Protein AF-A0A960ZWD7-F1 (afdb_monomer_lite)

Foldseek 3Di:
DDADPDAAEDEQEWQWDFPVDLVRADEDQDAAEPPPHDHYEYEAEYDPLARGREYEQEHQQHAGAHFYEYARHEYEFADDAEARHGGSGHNYQAYEAHDSYEYEHAYEEYEYQHEYYYAHEYEDQYNAEYEHCHEYEANYEYEYQEEYEYNHAYADAEAYEYQYAYEYEQNHQQHAYEEAYAFAAHEYEFADDEEACGGGSRHRYYAYEWHEQAQHGGEYEYAYAAEEYCHEYEYEQAHDPRGHGYYYHDPHPPGDYHHPVYYYYPYPPPPDPDD

Radius of gyration: 20.15 Å; chains: 1; bounding box: 68×33×53 Å

pLDDT: mean 91.74, std 13.49, range [30.81, 98.94]

Secondary structure (DSSP, 8-state):
----SS-EEEEEE-S--BTTBGGGSEEE-SPP--TTSS-EEEEEE-BTTTTB-EEEE--TT----SPEEESSSEEEES---STTS--TT-S-SEEEE-TT-EEEE-SSSEEE-SEEEESSEEEE-SSS-EEE-S-EETT-EEESSS-EEE-SPEESSS-EEE-SSSEEEE--TT---BS-EEESSEEEEES----TTS-BTTBSB--EEE--SSS--EEEEE-S-SEEE-PPEEEE--STT----EEEEE-STT--EEETT-EEEE-TT------

Structure (mmCIF, N/CA/C/O backbone):
data_AF-A0A960ZWD7-F1
#
_entry.id   AF-A0A960ZWD7-F1
#
loop_
_atom_site.group_PDB
_atom_site.id
_atom_site.type_symbol
_atom_site.label_atom_id
_atom_site.label_alt_id
_atom_site.label_comp_id
_atom_site.label_asym_id
_atom_site.label_entity_id
_atom_site.label_seq_id
_atom_site.pdbx_PDB_ins_code
_atom_site.Cartn_x
_atom_site.Cartn_y
_atom_site.Cartn_z
_atom_site.occupancy
_atom_site.B_iso_or_equiv
_atom_site.auth_seq_id
_atom_site.auth_comp_id
_atom_site.auth_asym_id
_atom_site.auth_atom_id
_atom_site.pdbx_PDB_model_num
ATOM 1 N N . GLY A 1 1 ? 29.721 8.440 -22.985 1.00 38.25 1 GLY A N 1
ATOM 2 C CA . GLY A 1 1 ? 29.754 8.918 -21.595 1.00 38.25 1 GLY A CA 1
ATOM 3 C C . GLY A 1 1 ? 29.560 10.412 -21.604 1.00 38.25 1 GLY A C 1
ATOM 4 O O . GLY A 1 1 ? 30.374 11.102 -22.198 1.00 38.25 1 GLY A O 1
ATOM 5 N N . GLY A 1 2 ? 28.467 10.887 -21.020 1.00 48.28 2 GLY A N 1
ATOM 6 C CA . GLY A 1 2 ? 28.203 12.300 -20.771 1.00 48.28 2 GLY A CA 1
ATOM 7 C C . GLY A 1 2 ? 27.513 12.385 -19.417 1.00 48.28 2 GLY A C 1
ATOM 8 O O . GLY A 1 2 ? 26.538 11.673 -19.198 1.00 48.28 2 GLY A O 1
ATOM 9 N N . SER A 1 3 ? 28.065 13.171 -18.496 1.00 48.44 3 SER A N 1
ATOM 10 C CA . SER A 1 3 ? 27.459 13.403 -17.185 1.00 48.44 3 SER A CA 1
ATOM 11 C C . SER A 1 3 ? 26.317 14.398 -17.365 1.00 48.44 3 SER A C 1
ATOM 13 O O . SER A 1 3 ? 26.555 15.583 -17.598 1.00 48.44 3 SER A O 1
ATOM 15 N N . THR A 1 4 ? 25.076 13.920 -17.338 1.00 53.09 4 THR A N 1
ATOM 16 C CA . THR A 1 4 ? 23.906 14.793 -17.237 1.00 53.09 4 THR A CA 1
ATOM 17 C C . THR A 1 4 ? 23.700 15.140 -15.769 1.00 53.09 4 THR A C 1
ATOM 19 O O . THR A 1 4 ? 23.520 14.260 -14.934 1.00 53.09 4 THR A O 1
ATOM 22 N N . THR A 1 5 ? 23.711 16.429 -15.441 1.00 60.34 5 THR A N 1
ATOM 23 C CA . THR A 1 5 ? 23.475 16.949 -14.082 1.00 60.34 5 THR A CA 1
ATOM 24 C C . THR A 1 5 ? 21.986 17.015 -13.706 1.00 60.34 5 THR A C 1
ATOM 26 O O . THR A 1 5 ? 21.641 17.577 -12.670 1.00 60.34 5 THR A O 1
ATOM 29 N N . GLY A 1 6 ? 21.094 16.450 -14.529 1.00 64.88 6 GLY A N 1
ATOM 30 C CA . GLY A 1 6 ? 19.645 16.442 -14.322 1.00 64.88 6 GLY A CA 1
ATOM 31 C C . GLY A 1 6 ? 19.064 15.031 -14.361 1.00 64.88 6 GLY A C 1
ATOM 32 O O . GLY A 1 6 ? 19.599 14.157 -15.040 1.00 64.88 6 GLY A O 1
ATOM 33 N N . SER A 1 7 ? 17.956 14.819 -13.643 1.00 75.44 7 SER A N 1
ATOM 34 C CA . SER A 1 7 ? 17.226 13.550 -13.688 1.00 75.44 7 SER A CA 1
ATOM 35 C C . SER A 1 7 ? 16.587 13.354 -15.065 1.00 75.44 7 SER A C 1
ATOM 37 O O . SER A 1 7 ? 15.873 14.226 -15.561 1.00 75.44 7 SER A O 1
ATOM 39 N N . ILE A 1 8 ? 16.837 12.199 -15.679 1.00 89.06 8 ILE A N 1
ATOM 40 C CA . ILE A 1 8 ? 16.180 11.776 -16.920 1.00 89.06 8 ILE A CA 1
ATOM 41 C C . ILE A 1 8 ? 14.949 10.962 -16.536 1.00 89.06 8 ILE A C 1
ATOM 43 O O . ILE A 1 8 ? 15.047 10.066 -15.708 1.00 89.06 8 ILE A O 1
ATOM 47 N N . THR A 1 9 ? 13.795 11.223 -17.149 1.00 93.06 9 THR A N 1
ATOM 48 C CA . THR A 1 9 ? 12.608 10.371 -16.967 1.00 93.06 9 THR A CA 1
ATOM 49 C C . THR A 1 9 ? 12.339 9.558 -18.224 1.00 93.06 9 THR A C 1
ATOM 51 O O . THR A 1 9 ? 12.123 10.120 -19.298 1.00 93.06 9 THR A O 1
ATOM 54 N N . ILE A 1 10 ? 12.311 8.233 -18.085 1.00 94.62 10 ILE A N 1
ATOM 55 C CA . ILE A 1 10 ? 11.809 7.329 -19.120 1.00 94.62 10 ILE A CA 1
ATOM 56 C C . ILE A 1 10 ? 10.299 7.208 -18.936 1.00 94.62 10 ILE A C 1
ATOM 58 O O . ILE A 1 10 ? 9.825 6.731 -17.904 1.00 94.62 10 ILE A O 1
ATOM 62 N N . ASN A 1 11 ? 9.549 7.638 -19.949 1.00 95.25 11 ASN A N 1
ATOM 63 C CA . ASN A 1 11 ? 8.093 7.597 -19.943 1.00 95.25 11 ASN A CA 1
ATOM 64 C C . ASN A 1 11 ? 7.594 6.355 -20.685 1.00 95.25 11 ASN A C 1
ATOM 66 O O . ASN A 1 11 ? 7.742 6.237 -21.901 1.00 95.25 11 ASN A O 1
ATOM 70 N N . PHE A 1 12 ? 6.968 5.450 -19.946 1.00 95.31 12 PHE A N 1
ATOM 71 C CA . PHE A 1 12 ? 6.236 4.310 -20.473 1.00 95.31 12 PHE A CA 1
ATOM 72 C C . PHE A 1 12 ? 4.765 4.695 -20.615 1.00 95.31 12 PHE A C 1
ATOM 74 O O . PHE A 1 12 ? 3.977 4.579 -19.674 1.00 95.31 12 PHE A O 1
ATOM 81 N N . ASN A 1 13 ? 4.404 5.156 -21.811 1.00 94.25 13 ASN A N 1
ATOM 82 C CA . ASN A 1 13 ? 3.045 5.567 -22.152 1.00 94.25 13 ASN A CA 1
ATOM 83 C C . ASN A 1 13 ? 2.420 4.497 -23.044 1.00 94.25 13 ASN A C 1
ATOM 85 O O . ASN A 1 13 ? 2.959 4.195 -24.109 1.00 94.25 13 ASN A O 1
ATOM 89 N N . ALA A 1 14 ? 1.300 3.910 -22.628 1.00 86.38 14 ALA A N 1
ATOM 90 C CA . ALA A 1 14 ? 0.613 2.914 -23.445 1.00 86.38 14 ALA A CA 1
ATOM 91 C C . ALA A 1 14 ? -0.912 3.036 -23.373 1.00 86.38 14 ALA A C 1
ATOM 93 O O . ALA A 1 14 ? -1.491 3.443 -22.368 1.00 86.38 14 ALA A O 1
ATOM 94 N N . THR A 1 15 ? -1.563 2.620 -24.456 1.00 91.00 15 THR A N 1
ATOM 95 C CA . THR A 1 15 ? -3.014 2.380 -24.535 1.00 91.00 15 THR A CA 1
ATOM 96 C C . THR A 1 15 ? -3.341 0.891 -24.687 1.00 91.00 15 THR A C 1
ATOM 98 O O . THR A 1 15 ? -4.493 0.494 -24.543 1.00 91.00 15 THR A O 1
ATOM 101 N N . SER A 1 16 ? -2.329 0.056 -24.941 1.00 91.19 16 SER A N 1
ATOM 102 C CA . SE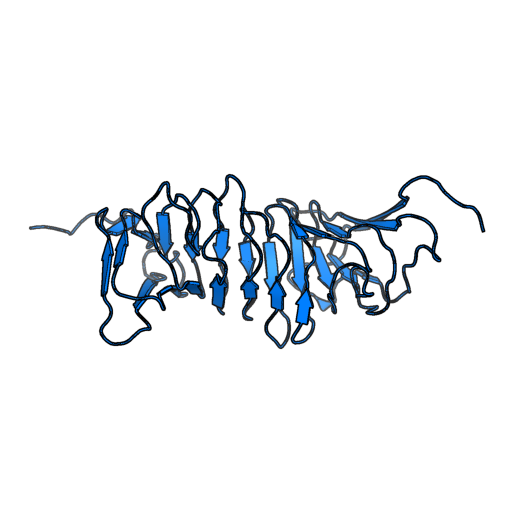R A 1 16 ? -2.412 -1.402 -25.037 1.00 91.19 16 SER A CA 1
ATOM 103 C C . SER A 1 16 ? -2.228 -2.090 -23.679 1.00 91.19 16 SER A C 1
ATOM 105 O O . SER A 1 16 ? -1.688 -1.522 -22.725 1.00 91.19 16 SER A O 1
ATOM 107 N N . GLY A 1 17 ? -2.655 -3.352 -23.613 1.00 94.75 17 GLY A N 1
ATOM 108 C CA . GLY A 1 17 ? -2.662 -4.157 -22.394 1.00 94.75 17 GLY A CA 1
ATOM 109 C C . GLY A 1 17 ? -3.843 -3.833 -21.485 1.00 94.75 17 GLY A C 1
ATOM 110 O O . GLY A 1 17 ? -4.363 -2.721 -21.484 1.00 94.75 17 GLY A O 1
ATOM 111 N N . ASN A 1 18 ? -4.287 -4.829 -20.727 1.00 94.94 18 ASN A N 1
ATOM 112 C CA . ASN A 1 18 ? -5.484 -4.768 -19.902 1.00 94.94 18 ASN A CA 1
ATOM 113 C C . ASN A 1 18 ? -5.181 -5.269 -18.490 1.00 94.94 18 ASN A C 1
ATOM 115 O O . ASN A 1 18 ? -4.715 -6.391 -18.302 1.00 94.94 18 ASN A O 1
ATOM 119 N N . ARG A 1 19 ? -5.483 -4.454 -17.477 1.00 94.06 19 ARG A N 1
ATOM 120 C CA . ARG A 1 19 ? -5.179 -4.770 -16.075 1.00 94.06 19 ARG A CA 1
ATOM 121 C C . ARG A 1 19 ? -5.890 -6.029 -15.577 1.00 94.06 19 ARG A C 1
ATOM 123 O O . ARG A 1 19 ? -5.418 -6.660 -14.637 1.00 94.06 19 ARG A O 1
ATOM 130 N N . SER A 1 20 ? -7.025 -6.392 -16.160 1.00 93.88 20 SER A N 1
ATOM 131 C CA . SER A 1 20 ? -7.757 -7.611 -15.802 1.00 93.88 20 SER A CA 1
ATOM 132 C C . SER A 1 20 ? -7.132 -8.877 -16.400 1.00 93.88 20 SER A C 1
ATOM 134 O O . SER A 1 20 ? -7.502 -9.974 -16.000 1.00 93.88 20 SER A O 1
ATOM 136 N N . ASN A 1 21 ? -6.183 -8.741 -17.331 1.00 94.62 21 ASN A N 1
ATOM 137 C CA . ASN A 1 21 ? -5.431 -9.841 -17.922 1.00 94.62 21 ASN A CA 1
ATOM 138 C C . ASN A 1 21 ? -3.932 -9.506 -17.921 1.00 94.62 21 ASN A C 1
ATOM 140 O O . ASN A 1 21 ? -3.412 -8.945 -18.886 1.00 94.62 21 ASN A O 1
ATOM 144 N N . ASP A 1 22 ? -3.229 -9.882 -16.853 1.00 93.31 22 ASP A N 1
ATOM 145 C CA . ASP A 1 22 ? -1.806 -9.564 -16.663 1.00 93.31 22 ASP A CA 1
ATOM 146 C C . ASP A 1 22 ? -0.910 -10.038 -17.826 1.00 93.31 22 ASP A C 1
ATOM 148 O O . ASP A 1 22 ? 0.108 -9.406 -18.108 1.00 93.31 22 ASP A O 1
ATOM 152 N N . ALA A 1 23 ? -1.296 -11.103 -18.542 1.00 94.50 23 ALA A N 1
ATOM 153 C CA . ALA A 1 23 ? -0.559 -11.620 -19.699 1.00 94.50 23 ALA A CA 1
ATOM 154 C C . ALA A 1 23 ? -0.610 -10.693 -20.928 1.00 94.50 23 ALA A C 1
ATOM 156 O O . ALA A 1 23 ? 0.202 -10.831 -21.837 1.00 94.50 23 ALA A O 1
ATOM 157 N N . SER A 1 24 ? -1.544 -9.741 -20.959 1.00 95.75 24 SER A N 1
ATOM 158 C CA . SER A 1 24 ? -1.661 -8.751 -22.036 1.00 95.75 24 SER A CA 1
ATOM 159 C C . SER A 1 24 ? -0.767 -7.519 -21.846 1.00 95.75 24 SER A C 1
ATOM 161 O O . SER A 1 24 ? -0.790 -6.619 -22.683 1.00 95.75 24 SER A O 1
ATOM 163 N N . ALA A 1 25 ? -0.017 -7.436 -20.743 1.00 96.50 25 ALA A N 1
ATOM 164 C CA . ALA A 1 25 ? 0.841 -6.295 -20.448 1.00 96.50 25 ALA A CA 1
ATOM 165 C C . ALA A 1 25 ? 1.953 -6.108 -21.492 1.00 96.50 25 ALA A C 1
ATOM 167 O O . ALA A 1 25 ? 2.513 -7.074 -22.007 1.00 96.50 25 ALA A O 1
ATOM 168 N N . ASN A 1 26 ? 2.338 -4.854 -21.736 1.00 96.50 26 ASN A N 1
ATOM 169 C CA . ASN A 1 26 ? 3.552 -4.538 -22.483 1.00 96.50 26 ASN A CA 1
ATOM 170 C C . ASN A 1 26 ? 4.759 -4.887 -21.605 1.00 96.50 26 ASN A C 1
ATOM 172 O O . ASN A 1 26 ? 4.881 -4.388 -20.483 1.00 96.50 26 ASN A O 1
ATOM 176 N N . VAL A 1 27 ? 5.633 -5.772 -22.082 1.00 96.19 27 VAL A N 1
ATOM 177 C CA . VAL A 1 27 ? 6.700 -6.347 -21.256 1.00 96.19 27 VAL A CA 1
ATOM 178 C C . VAL A 1 27 ? 8.035 -5.654 -21.513 1.00 96.19 27 VAL A C 1
ATOM 180 O O . VAL A 1 27 ? 8.522 -5.615 -22.640 1.00 96.19 27 VAL A O 1
ATOM 183 N N . MET A 1 28 ? 8.663 -5.174 -20.442 1.00 95.81 28 MET A N 1
ATOM 184 C CA . MET A 1 28 ? 10.027 -4.656 -20.427 1.00 95.81 28 MET A CA 1
ATOM 185 C C . MET A 1 28 ? 10.935 -5.657 -19.692 1.00 95.81 28 MET A C 1
ATOM 187 O O . MET A 1 28 ? 10.877 -5.804 -18.467 1.00 95.81 28 MET A O 1
ATOM 191 N N . ASN A 1 29 ? 11.760 -6.368 -20.465 1.00 94.88 29 ASN A N 1
ATOM 192 C CA . ASN A 1 29 ? 12.748 -7.337 -19.963 1.00 94.88 29 ASN A CA 1
ATOM 193 C C . ASN A 1 29 ? 14.192 -6.804 -20.012 1.00 94.88 29 ASN A C 1
ATOM 195 O O . ASN A 1 29 ? 15.098 -7.422 -19.454 1.00 94.88 29 ASN A O 1
ATOM 199 N N . GLY A 1 30 ? 14.424 -5.690 -20.711 1.00 96.38 30 GLY A N 1
ATOM 200 C CA . GLY A 1 30 ? 15.747 -5.081 -20.832 1.00 96.38 30 GLY A CA 1
ATOM 201 C C . GLY A 1 30 ? 16.272 -4.555 -19.497 1.00 96.38 30 GLY A C 1
ATOM 202 O O . GLY A 1 30 ? 15.519 -4.393 -18.541 1.00 96.38 30 GLY A O 1
ATOM 203 N N . LEU A 1 31 ? 17.580 -4.306 -19.434 1.00 95.88 31 LEU A N 1
ATOM 204 C CA . LEU A 1 31 ? 18.182 -3.597 -18.310 1.00 95.88 31 LEU A CA 1
ATOM 205 C C . LEU A 1 31 ? 17.919 -2.097 -18.471 1.00 95.88 31 LEU A C 1
ATOM 207 O O . LEU A 1 31 ? 18.337 -1.504 -19.465 1.00 95.88 31 LEU A O 1
ATOM 211 N N . ILE A 1 32 ? 17.293 -1.481 -17.472 1.00 95.31 32 ILE A N 1
ATOM 212 C CA . ILE A 1 32 ? 17.286 -0.027 -17.306 1.00 95.31 32 ILE A CA 1
ATOM 213 C C . ILE A 1 32 ? 18.344 0.328 -16.259 1.00 95.31 32 ILE A C 1
ATOM 215 O O . ILE A 1 32 ? 18.291 -0.133 -15.117 1.00 95.31 32 ILE A O 1
ATOM 219 N N . SER A 1 33 ? 19.311 1.149 -16.657 1.00 93.44 33 SER A N 1
ATOM 220 C CA . SER A 1 33 ? 20.415 1.605 -15.815 1.00 93.44 33 SER A CA 1
ATOM 221 C C . SER A 1 33 ? 20.763 3.049 -16.157 1.00 93.44 33 SER A C 1
ATOM 223 O O . SER A 1 33 ? 20.620 3.467 -17.306 1.00 93.44 33 SER A O 1
ATOM 225 N N . ASP A 1 34 ? 21.246 3.794 -15.170 1.00 89.94 34 ASP A N 1
ATOM 226 C CA . ASP A 1 34 ? 21.834 5.124 -15.340 1.00 89.94 34 ASP A CA 1
ATOM 227 C C . ASP A 1 34 ? 23.372 5.084 -15.447 1.00 89.94 34 ASP A C 1
ATOM 229 O O . ASP A 1 34 ? 24.023 6.125 -15.539 1.00 89.94 34 ASP A O 1
ATOM 233 N N . GLY A 1 35 ? 23.971 3.885 -15.491 1.00 82.12 35 GLY A N 1
ATOM 234 C CA . GLY A 1 35 ? 25.393 3.699 -15.782 1.00 82.12 35 GLY A CA 1
ATOM 235 C C . GLY A 1 35 ? 26.331 4.384 -14.785 1.00 82.12 35 GLY A C 1
ATOM 236 O O . GLY A 1 35 ? 27.400 4.833 -15.195 1.00 82.12 35 GLY A O 1
ATOM 237 N N . LEU A 1 36 ? 25.936 4.466 -13.504 1.00 71.88 36 LEU A N 1
ATOM 238 C CA . LEU A 1 36 ? 26.631 5.172 -12.409 1.00 71.88 36 LEU A CA 1
ATOM 239 C C . LEU A 1 36 ? 26.551 6.711 -12.479 1.00 71.88 36 LEU A C 1
ATOM 241 O O . LEU A 1 36 ? 27.211 7.393 -11.696 1.00 71.88 36 LEU A O 1
ATOM 245 N N . CYS A 1 37 ? 25.763 7.272 -13.401 1.00 66.81 37 CYS A N 1
ATOM 246 C CA . CYS A 1 37 ? 25.487 8.709 -13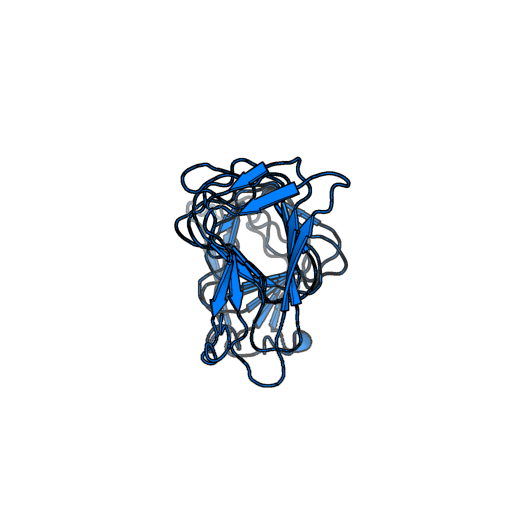.492 1.00 66.81 37 CYS A CA 1
ATOM 247 C C . CYS A 1 37 ? 24.103 9.038 -12.900 1.00 66.81 37 CYS A C 1
ATOM 249 O O . CYS A 1 37 ? 23.282 8.154 -12.689 1.00 66.81 37 CYS A O 1
ATOM 251 N N . ALA A 1 38 ? 23.837 10.310 -12.590 1.00 65.50 38 ALA A N 1
ATOM 252 C CA . ALA A 1 38 ? 22.660 10.699 -11.813 1.00 65.50 38 ALA A CA 1
ATOM 253 C C . ALA A 1 38 ? 21.309 10.359 -12.488 1.00 65.50 38 ALA A C 1
ATOM 255 O O . ALA A 1 38 ? 20.955 10.922 -13.523 1.00 65.50 38 ALA A O 1
ATOM 256 N N . GLY A 1 39 ? 20.512 9.529 -11.803 1.00 78.50 39 GLY A N 1
ATOM 257 C CA . GLY A 1 39 ? 19.076 9.727 -11.601 1.00 78.50 39 GLY A CA 1
ATOM 258 C C . GLY A 1 39 ? 18.158 9.491 -12.796 1.00 78.50 39 GLY A C 1
ATOM 259 O O . GLY A 1 39 ? 17.371 10.378 -13.137 1.00 78.50 39 GLY A O 1
ATOM 260 N N . VAL A 1 40 ? 18.189 8.301 -13.401 1.00 92.69 40 VAL A N 1
ATOM 261 C CA . VAL A 1 40 ? 17.101 7.880 -14.302 1.00 92.69 40 VAL A CA 1
ATOM 262 C C . VAL A 1 40 ? 15.871 7.511 -13.469 1.00 92.69 40 VAL A C 1
ATOM 264 O O . VAL A 1 40 ? 15.928 6.600 -12.652 1.00 92.69 40 VAL A O 1
ATOM 267 N N . SER A 1 41 ? 14.759 8.208 -13.680 1.00 94.88 41 SER A N 1
ATOM 268 C CA . SER A 1 41 ? 13.441 7.885 -13.128 1.00 94.88 41 SER A CA 1
ATOM 269 C C . SER A 1 41 ? 12.585 7.180 -14.177 1.00 94.88 41 SER A C 1
ATOM 271 O O . SER A 1 41 ? 12.755 7.378 -15.383 1.00 94.88 41 SER A O 1
ATOM 273 N N . VAL A 1 42 ? 11.624 6.382 -13.723 1.00 97.12 42 VAL A N 1
ATOM 274 C CA . VAL A 1 42 ? 10.669 5.689 -14.594 1.00 97.12 42 VAL A CA 1
ATOM 275 C C . VAL A 1 42 ? 9.265 6.180 -14.273 1.00 97.12 42 VAL A C 1
ATOM 277 O O . VAL A 1 42 ? 8.823 6.128 -13.126 1.00 97.12 42 VAL A O 1
ATOM 280 N N . ALA A 1 43 ? 8.549 6.650 -15.288 1.00 96.88 43 ALA A N 1
ATOM 281 C CA . ALA A 1 43 ? 7.164 7.080 -15.167 1.00 96.88 43 ALA A CA 1
ATOM 282 C C . ALA A 1 43 ? 6.271 6.212 -16.051 1.00 96.88 43 ALA A C 1
ATOM 284 O O . ALA A 1 43 ? 6.555 6.014 -17.232 1.00 96.88 43 ALA A O 1
ATOM 285 N N . ILE A 1 44 ? 5.189 5.692 -15.478 1.00 97.06 44 ILE A N 1
ATOM 286 C CA . ILE A 1 44 ? 4.208 4.863 -16.175 1.00 97.06 44 ILE A CA 1
ATOM 287 C C . ILE A 1 44 ? 2.891 5.619 -16.236 1.00 97.06 44 ILE A C 1
ATOM 289 O O . ILE A 1 44 ? 2.293 5.964 -15.209 1.00 97.06 44 ILE A O 1
ATOM 293 N N . THR A 1 45 ? 2.410 5.833 -17.457 1.00 95.06 45 THR A N 1
ATOM 294 C CA . THR A 1 45 ? 1.086 6.395 -17.702 1.00 95.06 45 THR A CA 1
ATOM 295 C C . THR A 1 45 ? 0.276 5.469 -18.598 1.00 95.06 45 THR A C 1
ATOM 297 O O . THR A 1 45 ? 0.763 4.891 -19.574 1.00 95.06 45 THR A O 1
ATOM 300 N N . GLY A 1 46 ? -0.983 5.295 -18.213 1.00 90.38 46 GLY A N 1
ATOM 301 C CA . GLY A 1 46 ? -1.963 4.506 -18.942 1.00 90.38 46 GLY A CA 1
ATOM 302 C C . GLY A 1 46 ? -3.236 5.309 -19.168 1.00 90.38 46 GLY A C 1
ATOM 303 O O . GLY A 1 46 ? -3.317 6.498 -18.844 1.00 90.38 46 GLY A O 1
ATOM 304 N N . SER A 1 47 ? -4.240 4.645 -19.729 1.00 86.81 47 SER A N 1
ATOM 305 C CA . SER A 1 47 ? -5.525 5.245 -20.096 1.00 86.81 47 SER A CA 1
ATOM 306 C C . SER A 1 47 ? -6.689 4.513 -19.425 1.00 86.81 47 SER A C 1
ATOM 308 O O . SER A 1 47 ? -6.523 3.443 -18.837 1.00 86.81 47 SER A O 1
ATOM 310 N N . GLY A 1 48 ? -7.880 5.118 -19.459 1.00 83.81 48 GLY A N 1
ATOM 311 C CA . GLY A 1 48 ? -9.086 4.515 -18.881 1.00 83.81 48 GLY A CA 1
ATOM 312 C C . GLY A 1 48 ? -8.983 4.269 -17.372 1.00 83.81 48 GLY A C 1
ATOM 313 O O . GLY A 1 48 ? -9.371 3.202 -16.906 1.00 83.81 48 GLY A O 1
ATOM 314 N N . GLY A 1 49 ? -8.393 5.208 -16.622 1.00 83.69 49 GLY A N 1
ATOM 315 C CA . GLY A 1 49 ? -8.240 5.093 -15.165 1.00 83.69 49 GLY A CA 1
ATOM 316 C C . GLY A 1 49 ? -7.360 3.919 -14.726 1.00 83.69 49 GLY A C 1
ATOM 317 O O . GLY A 1 49 ? -7.638 3.294 -13.710 1.00 83.69 49 GLY A O 1
ATOM 318 N N . GLY A 1 50 ? -6.356 3.567 -15.533 1.00 86.69 50 GLY A N 1
ATOM 319 C CA . GLY A 1 50 ? -5.447 2.455 -15.273 1.00 86.69 50 GLY A CA 1
ATOM 320 C C . GLY A 1 50 ? -5.947 1.089 -15.746 1.00 86.69 50 GLY A C 1
ATOM 321 O O . GLY A 1 50 ? -5.230 0.102 -15.589 1.00 86.69 50 GLY A O 1
ATOM 322 N N . GLN A 1 51 ? -7.128 0.999 -16.369 1.00 91.44 51 GLN A N 1
ATOM 323 C CA . GLN A 1 51 ? -7.606 -0.251 -16.970 1.00 91.44 51 GLN A CA 1
ATOM 324 C C . GLN A 1 51 ? -6.778 -0.664 -18.195 1.00 91.44 51 GLN A C 1
ATOM 326 O O . GLN A 1 51 ? -6.542 -1.860 -18.396 1.00 91.44 51 GLN A O 1
ATOM 331 N N . LEU A 1 52 ? -6.348 0.316 -18.993 1.00 91.94 52 LEU A N 1
ATOM 332 C CA . LEU A 1 52 ? -5.532 0.144 -20.192 1.00 91.94 52 LEU A CA 1
ATOM 333 C C . LEU A 1 52 ? -4.159 0.800 -20.009 1.00 91.94 52 LEU A C 1
ATOM 335 O O . LEU A 1 52 ? -3.980 1.671 -19.155 1.00 91.94 52 LEU A O 1
ATOM 339 N N . GLY A 1 53 ? -3.184 0.418 -20.833 1.00 90.62 53 GLY A N 1
ATOM 340 C CA . GLY A 1 53 ? -1.821 0.933 -20.696 1.00 90.62 53 GLY A CA 1
ATOM 341 C C . GLY A 1 53 ? -1.075 0.248 -19.562 1.00 90.62 53 GLY A C 1
ATOM 342 O O . GLY A 1 53 ? -0.611 0.891 -18.620 1.00 90.62 53 GLY A O 1
ATOM 343 N N . VAL A 1 54 ? -1.022 -1.081 -19.633 1.00 96.38 54 VAL A N 1
ATOM 344 C CA . VAL A 1 54 ? -0.367 -1.912 -18.622 1.00 96.38 54 VAL A CA 1
ATOM 345 C C . VAL A 1 54 ? 1.074 -2.166 -19.028 1.00 96.38 54 VAL A C 1
ATOM 347 O O . VAL A 1 54 ? 1.328 -2.674 -20.123 1.00 96.38 54 VAL A O 1
ATOM 350 N N . TRP A 1 55 ? 2.003 -1.871 -18.125 1.00 97.69 55 TRP A N 1
ATOM 351 C CA . TRP A 1 55 ? 3.415 -2.200 -18.273 1.00 97.69 55 TRP A CA 1
ATOM 352 C C . TRP A 1 55 ? 3.842 -3.233 -17.247 1.00 97.69 55 TRP A C 1
ATOM 354 O O . TRP A 1 55 ? 3.443 -3.175 -16.085 1.00 97.69 55 TRP A O 1
ATOM 364 N N . ARG A 1 56 ? 4.680 -4.172 -17.681 1.00 97.50 56 ARG A N 1
ATOM 365 C CA . ARG A 1 56 ? 5.284 -5.183 -16.823 1.00 97.50 56 ARG A CA 1
ATOM 366 C C . ARG A 1 56 ? 6.801 -5.072 -16.857 1.00 97.50 56 ARG A C 1
ATOM 368 O O . ARG A 1 56 ? 7.399 -5.260 -17.914 1.00 97.50 56 ARG A O 1
ATOM 375 N N . LEU A 1 57 ? 7.412 -4.808 -15.705 1.00 98.12 57 LEU A N 1
ATOM 376 C CA . LEU A 1 57 ? 8.865 -4.796 -15.538 1.00 98.12 57 LEU A CA 1
ATOM 377 C C . LEU A 1 57 ? 9.293 -6.121 -14.899 1.00 98.12 57 LEU A C 1
ATOM 379 O O . LEU A 1 57 ? 8.902 -6.421 -13.772 1.00 98.12 57 LEU A O 1
ATOM 383 N N . ASN A 1 58 ? 10.069 -6.922 -15.630 1.00 96.19 58 ASN A N 1
ATOM 384 C CA . ASN A 1 58 ? 10.490 -8.257 -15.177 1.00 96.19 58 ASN A CA 1
ATOM 385 C C . ASN A 1 58 ? 11.979 -8.352 -14.833 1.00 96.19 58 ASN A C 1
ATOM 387 O O . ASN A 1 58 ? 12.416 -9.344 -14.249 1.00 96.19 58 ASN A O 1
ATOM 391 N N . ASN A 1 59 ? 12.783 -7.375 -15.255 1.00 97.62 59 ASN A N 1
ATOM 392 C CA . ASN A 1 59 ? 14.221 -7.442 -15.050 1.00 97.62 59 ASN A CA 1
ATOM 393 C C . ASN A 1 59 ? 14.572 -7.062 -13.610 1.00 97.62 59 ASN A C 1
ATOM 395 O O . ASN A 1 59 ? 14.657 -5.886 -13.274 1.00 97.62 59 ASN A O 1
ATOM 399 N N . ASN A 1 60 ? 14.817 -8.067 -12.772 1.00 97.62 60 ASN A N 1
ATOM 400 C CA . ASN A 1 60 ? 15.134 -7.874 -11.357 1.00 97.62 60 ASN A CA 1
ATOM 401 C C . ASN A 1 60 ? 16.466 -7.135 -11.107 1.00 97.62 60 ASN A C 1
ATOM 403 O O . ASN A 1 60 ? 16.750 -6.803 -9.960 1.00 97.62 60 ASN A O 1
ATOM 407 N N . ASN A 1 61 ? 17.261 -6.870 -12.147 1.00 97.00 61 ASN A N 1
ATOM 408 C CA . ASN A 1 61 ? 18.561 -6.212 -12.056 1.00 97.00 61 ASN A CA 1
ATOM 409 C C . ASN A 1 61 ? 18.535 -4.748 -12.528 1.00 97.00 61 ASN A C 1
ATOM 411 O O . ASN A 1 61 ? 19.611 -4.171 -12.690 1.00 97.00 61 ASN A O 1
ATOM 415 N N . ASN A 1 62 ? 17.362 -4.129 -12.739 1.00 97.75 62 ASN A N 1
ATOM 416 C CA . ASN A 1 62 ? 17.324 -2.697 -13.050 1.00 97.75 62 ASN A CA 1
ATOM 417 C C . ASN A 1 62 ? 17.992 -1.890 -11.927 1.00 97.75 62 ASN A C 1
ATOM 419 O O . ASN A 1 62 ? 17.698 -2.086 -10.745 1.00 97.75 62 ASN A O 1
ATOM 423 N N . SER A 1 63 ? 18.891 -0.986 -12.315 1.00 95.56 63 SER A N 1
ATOM 424 C CA . SER A 1 63 ? 19.797 -0.273 -11.404 1.00 95.56 63 SER A CA 1
ATOM 425 C C . SER A 1 63 ? 19.648 1.242 -11.440 1.00 95.56 63 SER A C 1
ATOM 427 O O . SER A 1 63 ? 20.423 1.948 -10.806 1.00 95.56 63 SER A O 1
ATOM 429 N N . TYR A 1 64 ? 18.653 1.755 -12.165 1.00 95.25 64 TYR A N 1
ATOM 430 C CA . TYR A 1 64 ? 18.363 3.184 -12.176 1.00 95.25 64 TYR A CA 1
ATOM 431 C C . TYR A 1 64 ? 18.019 3.697 -10.771 1.00 95.25 64 TYR A C 1
ATOM 433 O O . TYR A 1 64 ? 17.252 3.071 -10.037 1.00 95.25 64 TYR A O 1
ATOM 441 N N . THR A 1 65 ? 18.599 4.834 -10.398 1.00 93.88 65 THR A N 1
ATOM 442 C CA . THR A 1 65 ? 18.529 5.386 -9.034 1.00 93.88 65 THR A CA 1
ATOM 443 C C . THR A 1 65 ? 17.386 6.380 -8.817 1.00 93.88 65 THR A C 1
ATOM 445 O O . THR A 1 65 ? 17.094 6.752 -7.681 1.00 93.88 65 THR A O 1
ATOM 448 N N . GLY A 1 66 ? 16.707 6.811 -9.881 1.00 94.69 66 GLY A N 1
ATOM 449 C CA . GLY A 1 66 ? 15.475 7.589 -9.776 1.00 94.69 66 GLY A CA 1
ATOM 450 C C . GLY A 1 66 ? 14.279 6.725 -9.372 1.00 94.69 66 GLY A C 1
ATOM 451 O O . GLY A 1 66 ? 14.301 5.495 -9.447 1.00 94.69 66 GLY A O 1
ATOM 452 N N . ASN A 1 67 ? 13.208 7.377 -8.926 1.00 95.69 67 ASN A N 1
ATOM 453 C CA . ASN A 1 67 ? 12.019 6.675 -8.453 1.00 95.69 67 ASN A CA 1
ATOM 454 C C . ASN A 1 67 ? 11.182 6.133 -9.616 1.00 95.69 67 ASN A C 1
ATOM 456 O O . ASN A 1 67 ? 11.166 6.686 -10.720 1.00 95.69 67 ASN A O 1
ATOM 460 N N . THR A 1 68 ? 10.425 5.076 -9.328 1.00 98.19 68 THR A N 1
ATOM 461 C CA . THR A 1 68 ? 9.353 4.613 -10.212 1.00 98.19 68 THR A CA 1
ATOM 462 C C . THR A 1 68 ? 8.040 5.275 -9.798 1.00 98.19 68 THR A C 1
ATOM 464 O O . THR A 1 68 ? 7.682 5.285 -8.621 1.00 98.19 68 THR A O 1
ATOM 467 N N . SER A 1 69 ? 7.299 5.822 -10.755 1.00 97.69 69 SER A N 1
ATOM 468 C CA . SER A 1 69 ? 6.004 6.463 -10.518 1.00 97.69 69 SER A CA 1
ATOM 469 C C . SER A 1 69 ? 4.945 5.952 -11.485 1.00 97.69 69 SER A C 1
ATOM 471 O O . SER A 1 69 ? 5.229 5.673 -12.650 1.00 97.69 69 SER A O 1
ATOM 473 N N . VAL A 1 70 ? 3.710 5.825 -11.001 1.00 97.69 70 VAL A N 1
ATOM 474 C CA . VAL A 1 70 ? 2.549 5.454 -11.813 1.00 97.69 70 VAL A CA 1
ATOM 475 C C . VAL A 1 70 ? 1.448 6.471 -11.566 1.00 97.69 70 VAL A C 1
ATOM 477 O O . VAL A 1 70 ? 0.930 6.553 -10.460 1.00 97.69 70 VAL A O 1
ATOM 480 N N . THR A 1 71 ? 1.082 7.267 -12.570 1.00 90.19 71 THR A N 1
ATOM 481 C CA . THR A 1 71 ? 0.116 8.366 -12.376 1.00 90.19 71 THR A CA 1
ATOM 482 C C . THR A 1 71 ? -1.324 7.904 -12.623 1.00 90.19 71 THR A C 1
ATOM 484 O O . THR A 1 71 ? -2.176 8.031 -11.746 1.00 90.19 71 THR A O 1
ATOM 487 N N . THR A 1 72 ? -1.588 7.322 -13.799 1.00 87.31 72 THR A N 1
ATOM 488 C CA . THR A 1 72 ? -2.933 6.909 -14.268 1.00 87.31 72 THR A CA 1
ATOM 489 C C . THR A 1 72 ? -2.937 5.551 -14.990 1.00 87.31 72 THR A C 1
ATOM 491 O O . THR A 1 72 ? -3.826 5.268 -15.792 1.00 87.31 72 THR A O 1
ATOM 494 N N . GLY A 1 73 ? -1.901 4.731 -14.779 1.00 93.00 73 GLY A N 1
ATOM 495 C CA . GLY A 1 73 ? -1.683 3.458 -15.479 1.00 93.00 73 GLY A CA 1
ATOM 496 C C . GLY A 1 73 ? -1.649 2.238 -14.563 1.00 93.00 73 GLY A C 1
ATOM 497 O O . GLY A 1 73 ? -1.874 2.343 -13.356 1.00 93.00 73 GLY A O 1
ATOM 498 N N . THR A 1 74 ? -1.318 1.080 -15.142 1.00 97.44 74 THR A N 1
ATOM 499 C CA . THR A 1 74 ? -0.973 -0.114 -14.361 1.00 97.44 74 THR A CA 1
ATOM 500 C C . THR A 1 74 ? 0.499 -0.466 -14.522 1.00 97.44 74 THR A C 1
ATOM 502 O O . THR A 1 74 ? 0.971 -0.657 -15.642 1.00 97.44 74 THR A O 1
ATOM 505 N N . LEU A 1 75 ? 1.187 -0.651 -13.398 1.00 98.31 75 LEU A N 1
ATOM 506 C CA . LEU A 1 75 ? 2.491 -1.303 -13.335 1.00 98.31 75 LEU A CA 1
ATOM 507 C C . LEU A 1 75 ? 2.344 -2.708 -12.750 1.00 98.31 75 LEU A C 1
ATOM 509 O O . LEU A 1 75 ? 1.732 -2.880 -11.700 1.00 98.31 75 LEU A O 1
ATOM 513 N N . ILE A 1 76 ? 2.970 -3.692 -13.383 1.00 98.44 76 ILE A N 1
ATOM 514 C CA . ILE A 1 76 ? 3.196 -5.034 -12.846 1.00 98.44 76 ILE A CA 1
ATOM 515 C C . ILE A 1 76 ? 4.704 -5.227 -12.679 1.00 98.44 76 ILE A C 1
ATOM 517 O O . ILE A 1 76 ? 5.461 -4.936 -13.602 1.00 98.44 76 ILE A O 1
ATOM 521 N N . PHE A 1 77 ? 5.166 -5.723 -11.533 1.00 98.75 77 PHE A N 1
ATOM 522 C CA . PHE A 1 77 ? 6.600 -5.901 -11.290 1.00 98.75 77 PHE A CA 1
ATOM 523 C C . PHE A 1 77 ? 6.914 -7.131 -10.437 1.00 98.75 77 PHE A C 1
ATOM 525 O O . PHE A 1 77 ? 6.149 -7.520 -9.552 1.00 98.75 77 PHE A O 1
ATOM 532 N N . THR A 1 78 ? 8.049 -7.764 -10.731 1.00 97.62 78 THR A N 1
ATOM 533 C CA . THR A 1 78 ? 8.432 -9.075 -10.181 1.00 97.62 78 THR A CA 1
ATOM 534 C C . THR A 1 78 ? 9.335 -9.006 -8.958 1.00 97.62 78 THR A C 1
ATOM 536 O O . THR A 1 78 ? 9.382 -9.967 -8.194 1.00 97.62 78 THR A O 1
ATOM 539 N N . SER A 1 79 ? 10.043 -7.898 -8.736 1.00 98.62 79 SER A N 1
ATOM 540 C CA . SER A 1 79 ? 10.881 -7.724 -7.548 1.00 98.62 79 SER A CA 1
ATOM 541 C C . SER A 1 79 ? 10.897 -6.287 -7.045 1.00 98.62 79 SER A C 1
ATOM 543 O O . SER A 1 79 ? 10.795 -5.328 -7.809 1.00 98.62 79 SER A O 1
ATOM 545 N N . ILE A 1 80 ? 11.046 -6.169 -5.732 1.00 98.75 80 ILE A N 1
ATOM 546 C CA . ILE A 1 80 ? 11.308 -4.942 -4.990 1.00 98.75 80 ILE A CA 1
ATOM 547 C C . ILE A 1 80 ? 12.307 -5.299 -3.892 1.00 98.75 80 ILE A C 1
ATOM 549 O O . ILE A 1 80 ? 12.278 -6.409 -3.365 1.00 98.75 80 ILE A O 1
ATOM 553 N N . ALA A 1 81 ? 13.216 -4.377 -3.620 1.00 98.69 81 ALA A N 1
ATOM 554 C CA . ALA A 1 81 ? 14.285 -4.502 -2.632 1.00 98.69 81 ALA A CA 1
ATOM 555 C C . ALA A 1 81 ? 14.353 -3.229 -1.771 1.00 98.69 81 ALA A C 1
ATOM 557 O O . ALA A 1 81 ? 13.492 -2.356 -1.902 1.00 98.69 81 ALA A O 1
ATOM 558 N N . ASP A 1 82 ? 15.367 -3.076 -0.934 1.00 98.81 82 ASP A N 1
ATOM 559 C CA . ASP A 1 82 ? 15.628 -1.808 -0.248 1.00 98.81 82 ASP A CA 1
ATOM 560 C C . ASP A 1 82 ? 16.130 -0.725 -1.221 1.00 98.81 82 ASP A C 1
ATOM 562 O O . ASP A 1 82 ? 16.543 -1.004 -2.355 1.00 98.81 82 ASP A O 1
ATOM 566 N N . ALA A 1 83 ? 16.050 0.531 -0.800 1.00 98.12 83 ALA A N 1
ATOM 567 C CA . ALA A 1 83 ? 16.617 1.679 -1.485 1.00 98.12 83 ALA A CA 1
ATOM 568 C C . ALA A 1 83 ? 18.117 1.463 -1.759 1.00 98.12 83 ALA A C 1
ATOM 570 O O . ALA A 1 83 ? 18.852 0.902 -0.951 1.00 98.12 83 ALA A O 1
ATOM 571 N N . GLY A 1 84 ? 18.579 1.859 -2.944 1.00 95.75 84 GLY A N 1
ATOM 572 C CA . GLY A 1 84 ? 19.941 1.591 -3.415 1.00 95.75 84 GLY A CA 1
ATOM 573 C C . GLY A 1 84 ? 20.194 0.156 -3.898 1.00 95.75 84 GLY A C 1
ATOM 574 O O . GLY A 1 84 ? 21.243 -0.097 -4.489 1.00 95.75 84 GLY A O 1
ATOM 575 N N . VAL A 1 85 ? 19.251 -0.778 -3.717 1.00 97.94 85 VAL A N 1
ATOM 576 C CA . VAL A 1 85 ? 19.374 -2.164 -4.193 1.00 97.94 85 VAL A CA 1
ATOM 577 C C . VAL A 1 85 ? 18.541 -2.374 -5.454 1.00 97.94 85 VAL A C 1
ATOM 579 O O . VAL A 1 85 ? 17.351 -2.043 -5.497 1.00 97.94 85 VAL A O 1
ATOM 582 N N . ASN A 1 86 ? 19.166 -2.954 -6.480 1.00 97.62 86 ASN A N 1
ATOM 583 C CA . ASN A 1 86 ? 18.526 -3.248 -7.761 1.00 97.62 86 ASN A CA 1
ATOM 584 C C . ASN A 1 86 ? 17.261 -4.096 -7.584 1.00 97.62 86 ASN A C 1
ATOM 586 O O . ASN A 1 86 ? 17.203 -5.016 -6.765 1.00 97.62 86 ASN A O 1
ATOM 590 N N . SER A 1 87 ? 16.249 -3.795 -8.387 1.00 98.62 87 SER A N 1
ATOM 591 C CA . SER A 1 87 ? 14.993 -4.538 -8.425 1.00 98.62 87 SER A CA 1
ATOM 592 C C . SER A 1 87 ? 14.291 -4.315 -9.761 1.00 98.62 87 SER A C 1
ATOM 594 O O . SER A 1 87 ? 14.762 -3.535 -10.583 1.00 98.62 87 SER A O 1
ATOM 596 N N . ALA A 1 88 ? 13.137 -4.940 -9.994 1.00 98.62 88 ALA A N 1
ATOM 597 C CA . ALA A 1 88 ? 12.352 -4.708 -11.203 1.00 98.62 88 ALA A CA 1
ATOM 598 C C . ALA A 1 88 ? 11.945 -3.237 -11.368 1.00 98.62 88 ALA A C 1
ATOM 600 O O . ALA A 1 88 ? 11.827 -2.766 -12.499 1.00 98.62 88 ALA A O 1
ATOM 601 N N . ILE A 1 89 ? 11.801 -2.508 -10.257 1.00 98.38 89 ILE A N 1
ATOM 602 C CA . ILE A 1 89 ? 11.472 -1.078 -10.222 1.00 98.38 89 ILE A CA 1
ATOM 603 C C . ILE A 1 89 ? 12.688 -0.181 -9.929 1.00 98.38 89 ILE A C 1
ATOM 605 O O . ILE A 1 89 ? 12.525 0.958 -9.484 1.00 98.38 89 ILE A O 1
ATOM 609 N N . GLY A 1 90 ? 13.896 -0.686 -10.195 1.00 97.50 90 GLY A N 1
ATOM 610 C CA . GLY A 1 90 ? 15.146 0.054 -10.042 1.00 97.50 90 GLY A CA 1
ATOM 611 C C . GLY A 1 90 ? 15.717 0.005 -8.628 1.00 97.50 90 GLY A C 1
ATOM 612 O O . GLY A 1 90 ? 15.292 -0.795 -7.791 1.00 97.50 90 GLY A O 1
ATOM 613 N N . ALA A 1 91 ? 16.691 0.880 -8.390 1.00 96.69 91 ALA A N 1
ATOM 614 C CA . ALA A 1 91 ? 17.392 1.086 -7.129 1.00 96.69 91 ALA A CA 1
ATOM 615 C C . ALA A 1 91 ? 16.943 2.371 -6.397 1.00 96.69 91 ALA A C 1
ATOM 617 O O . ALA A 1 91 ? 17.531 2.721 -5.381 1.00 96.69 91 ALA A O 1
ATOM 618 N N . GLY A 1 92 ? 15.903 3.069 -6.872 1.00 95.81 92 GLY A N 1
ATOM 619 C CA . GLY A 1 92 ? 15.439 4.334 -6.284 1.00 95.81 92 GLY A CA 1
ATOM 620 C C . GLY A 1 92 ? 14.928 4.239 -4.843 1.00 95.81 92 GLY A C 1
ATOM 621 O O . GLY A 1 92 ? 14.796 3.154 -4.279 1.00 95.81 92 GLY A O 1
ATOM 622 N N . ASN A 1 93 ? 14.607 5.386 -4.245 1.00 96.88 93 ASN A N 1
ATOM 623 C CA . ASN A 1 93 ? 14.236 5.496 -2.826 1.00 96.88 93 ASN A CA 1
ATOM 624 C C . ASN A 1 93 ? 12.724 5.392 -2.578 1.00 96.88 93 ASN A C 1
ATOM 626 O O . ASN A 1 93 ? 12.280 5.331 -1.432 1.00 96.88 93 ASN A O 1
ATOM 630 N N . GLY A 1 94 ? 11.914 5.405 -3.636 1.00 97.75 94 GLY A N 1
ATOM 631 C CA . GLY A 1 94 ? 10.467 5.389 -3.503 1.00 97.75 94 GLY A CA 1
ATOM 632 C C . GLY A 1 94 ? 9.718 4.871 -4.721 1.00 97.75 94 GLY A C 1
ATOM 633 O O . GLY A 1 94 ? 10.246 4.769 -5.832 1.00 97.75 94 GLY A O 1
ATOM 634 N N . LEU A 1 95 ? 8.448 4.571 -4.469 1.00 98.75 95 LEU A N 1
ATOM 635 C CA . LEU A 1 95 ? 7.447 4.161 -5.442 1.00 98.75 95 LEU A CA 1
ATOM 636 C C . LEU A 1 95 ? 6.200 5.026 -5.251 1.00 98.75 95 LEU A C 1
ATOM 638 O O . LEU A 1 95 ? 5.620 5.063 -4.166 1.00 98.75 95 LEU A O 1
ATOM 642 N N . THR A 1 96 ? 5.780 5.722 -6.303 1.00 98.44 96 THR A N 1
ATOM 643 C CA . THR A 1 96 ? 4.573 6.560 -6.269 1.00 98.44 96 THR A CA 1
ATOM 644 C C . THR A 1 96 ? 3.407 5.864 -6.963 1.00 98.44 96 THR A C 1
ATOM 646 O O . THR A 1 96 ? 3.491 5.514 -8.140 1.00 98.44 96 THR A O 1
ATOM 649 N N . VAL A 1 97 ? 2.305 5.717 -6.231 1.00 98.19 97 VAL A N 1
ATOM 650 C CA . VAL A 1 97 ? 1.041 5.097 -6.636 1.00 98.19 97 VAL A CA 1
ATOM 651 C C . VAL A 1 97 ? -0.021 6.199 -6.755 1.00 98.19 97 VAL A C 1
ATOM 653 O O . VAL A 1 97 ? -0.714 6.528 -5.795 1.00 98.19 97 VAL A O 1
ATOM 656 N N . GLY A 1 98 ? -0.131 6.827 -7.924 1.00 96.19 98 GLY A N 1
ATOM 657 C CA . GLY A 1 98 ? -1.073 7.917 -8.200 1.00 96.19 98 GLY A CA 1
ATOM 658 C C . GLY A 1 98 ? -2.551 7.523 -8.070 1.00 96.19 98 GLY A C 1
ATOM 659 O O . GLY A 1 98 ? -2.904 6.346 -8.107 1.00 96.19 98 GLY A O 1
ATOM 660 N N . SER A 1 99 ? -3.432 8.515 -7.953 1.00 90.88 99 SER A N 1
ATOM 661 C CA . SER A 1 99 ? -4.854 8.364 -7.588 1.00 90.88 99 SER A CA 1
ATOM 662 C C . SER A 1 99 ? -5.704 7.495 -8.521 1.00 90.88 99 SER A C 1
ATOM 664 O O . SER A 1 99 ? -6.746 6.993 -8.116 1.00 90.88 99 SER A O 1
ATOM 666 N N . SER A 1 100 ? -5.289 7.306 -9.772 1.00 90.38 100 SER A N 1
ATOM 667 C CA . SER A 1 100 ? -5.951 6.421 -10.745 1.00 90.38 100 SER A CA 1
ATOM 668 C C . SER A 1 100 ? -5.000 5.344 -11.256 1.00 90.38 100 SER A C 1
ATOM 670 O O . SER A 1 100 ? -5.074 4.923 -12.410 1.00 90.38 100 SER A O 1
ATOM 672 N N . SER A 1 101 ? -4.044 4.955 -10.415 1.00 95.69 101 SER A N 1
ATOM 673 C CA . SER A 1 101 ? -3.049 3.949 -10.746 1.00 95.69 101 SER A CA 1
ATOM 674 C C . SER A 1 101 ? -3.325 2.619 -10.062 1.00 95.69 101 SER A C 1
ATOM 676 O O . SER A 1 101 ? -3.917 2.540 -8.980 1.00 95.69 101 SER A O 1
ATOM 678 N N . HIS A 1 102 ? -2.825 1.569 -10.701 1.00 97.62 102 HIS A N 1
ATOM 679 C CA . HIS A 1 102 ? -2.745 0.242 -10.125 1.00 97.62 102 HIS A CA 1
ATOM 680 C C . HIS A 1 102 ? -1.297 -0.223 -10.153 1.00 97.62 102 HIS A C 1
ATOM 682 O O . HIS A 1 102 ? -0.641 -0.230 -11.191 1.00 97.62 102 HIS A O 1
ATOM 688 N N . VAL A 1 103 ? -0.795 -0.656 -9.014 1.00 98.44 103 VAL A N 1
ATOM 689 C CA . VAL A 1 103 ? 0.573 -1.142 -8.892 1.00 98.44 103 VAL A CA 1
ATOM 690 C C . VAL A 1 103 ? 0.504 -2.557 -8.357 1.00 98.44 103 VAL A C 1
ATOM 692 O O . VAL A 1 103 ? -0.043 -2.778 -7.285 1.00 98.44 103 VAL A O 1
ATOM 695 N N . LYS A 1 104 ? 0.980 -3.533 -9.128 1.00 98.44 104 LYS A N 1
ATOM 696 C CA . LYS A 1 104 ? 0.871 -4.956 -8.814 1.00 98.44 104 LYS A CA 1
ATOM 697 C C . LYS A 1 104 ? 2.232 -5.585 -8.609 1.00 98.44 104 LYS A C 1
ATOM 699 O O . LYS A 1 104 ? 2.974 -5.807 -9.567 1.00 98.44 104 LYS A O 1
ATOM 704 N N . TYR A 1 105 ? 2.517 -5.933 -7.364 1.00 98.75 105 TYR A N 1
ATOM 705 C CA . TYR A 1 105 ? 3.615 -6.826 -7.060 1.00 98.75 105 TYR A CA 1
ATOM 706 C C . TYR A 1 105 ? 3.195 -8.268 -7.351 1.00 98.75 105 TYR A C 1
ATOM 708 O O . TYR A 1 105 ? 2.142 -8.707 -6.892 1.00 98.75 105 TYR A O 1
ATOM 716 N N . VAL A 1 106 ? 4.000 -8.991 -8.128 1.00 98.06 106 VAL A N 1
ATOM 717 C CA . VAL A 1 106 ? 3.746 -10.390 -8.529 1.00 98.06 106 VAL A CA 1
ATOM 718 C C . VAL A 1 106 ? 4.941 -11.309 -8.236 1.00 98.06 106 VAL A C 1
ATOM 720 O O . VAL A 1 106 ? 5.074 -12.369 -8.842 1.00 98.06 106 VAL A O 1
ATOM 723 N N . GLY A 1 107 ? 5.846 -10.876 -7.353 1.00 98.00 107 GLY A N 1
ATOM 724 C CA . GLY A 1 107 ? 7.013 -11.649 -6.923 1.00 98.00 107 GLY A CA 1
ATOM 725 C C . GLY A 1 107 ? 6.733 -12.607 -5.760 1.00 98.00 107 GLY A C 1
ATOM 726 O O . GLY A 1 107 ? 5.586 -12.923 -5.456 1.00 98.00 107 GLY A O 1
ATOM 727 N N . GLY A 1 108 ? 7.800 -13.090 -5.121 1.00 98.19 108 GLY A N 1
ATOM 728 C CA . GLY A 1 108 ? 7.728 -13.945 -3.932 1.00 98.19 108 GLY A CA 1
ATOM 729 C C . GLY A 1 108 ? 7.540 -13.168 -2.625 1.00 98.19 108 GLY A C 1
ATOM 730 O O . GLY A 1 108 ? 6.929 -12.109 -2.600 1.00 98.19 108 GLY A O 1
ATOM 731 N N . THR A 1 109 ? 8.075 -13.690 -1.522 1.00 98.56 109 THR A N 1
ATOM 732 C CA . THR A 1 109 ? 8.229 -12.901 -0.288 1.00 98.56 109 THR A CA 1
ATOM 733 C C . THR A 1 109 ? 9.325 -11.856 -0.489 1.00 98.56 109 THR A C 1
ATOM 735 O O . THR A 1 109 ? 10.410 -12.196 -0.961 1.00 98.56 109 THR A O 1
ATOM 738 N N . ALA A 1 110 ? 9.065 -10.606 -0.109 1.00 98.75 110 ALA A N 1
ATOM 739 C CA . ALA A 1 110 ? 10.039 -9.520 -0.204 1.00 98.75 110 ALA A CA 1
ATOM 740 C C . ALA A 1 110 ? 9.846 -8.482 0.905 1.00 98.75 110 ALA A C 1
ATOM 742 O O . ALA A 1 110 ? 8.781 -8.390 1.516 1.00 98.75 110 ALA A O 1
ATOM 743 N N . ALA A 1 111 ? 10.883 -7.678 1.130 1.00 98.81 111 ALA A N 1
ATOM 744 C CA . ALA A 1 111 ? 10.856 -6.525 2.015 1.00 98.81 111 ALA A CA 1
ATOM 745 C C . ALA A 1 111 ? 11.477 -5.309 1.318 1.00 98.81 111 ALA A C 1
ATOM 747 O O . ALA A 1 111 ? 12.277 -5.460 0.392 1.00 98.81 111 ALA A O 1
ATOM 748 N N . THR A 1 112 ? 11.073 -4.116 1.742 1.00 98.88 112 THR A N 1
ATOM 749 C CA . THR A 1 112 ? 11.628 -2.858 1.242 1.00 98.88 112 THR A CA 1
ATOM 750 C C . THR A 1 112 ? 11.542 -1.750 2.284 1.00 98.88 112 THR A C 1
ATOM 752 O O . THR A 1 112 ? 10.515 -1.600 2.948 1.00 98.88 112 THR A O 1
ATOM 755 N N . ASP A 1 113 ? 12.585 -0.938 2.400 1.00 98.81 113 ASP A N 1
ATOM 756 C CA . ASP A 1 113 ? 12.598 0.338 3.125 1.00 98.81 113 ASP A CA 1
ATOM 757 C C . ASP A 1 113 ? 12.226 1.559 2.254 1.00 98.81 113 ASP A C 1
ATOM 759 O O . ASP A 1 113 ? 12.241 2.698 2.729 1.00 98.81 113 ASP A O 1
ATOM 763 N N . ARG A 1 114 ? 11.842 1.340 0.990 1.00 98.75 114 ARG A N 1
ATOM 764 C CA . ARG A 1 114 ? 11.413 2.412 0.084 1.00 98.75 114 ARG A CA 1
ATOM 765 C C . ARG A 1 114 ? 10.147 3.095 0.583 1.00 98.75 114 ARG A C 1
ATOM 767 O O . ARG A 1 114 ? 9.212 2.445 1.049 1.00 98.75 114 ARG A O 1
ATOM 774 N N . ALA A 1 115 ? 10.073 4.406 0.370 1.00 98.81 115 ALA A N 1
ATOM 775 C CA . ALA A 1 115 ? 8.848 5.158 0.606 1.00 98.81 115 ALA A CA 1
ATOM 776 C C . ALA A 1 115 ? 7.775 4.792 -0.435 1.00 98.81 115 ALA A C 1
ATOM 778 O O . ALA A 1 115 ? 8.000 4.919 -1.643 1.00 98.81 115 ALA A O 1
ATOM 779 N N . ILE A 1 116 ? 6.587 4.388 0.017 1.00 98.75 116 ILE A N 1
ATOM 780 C CA . ILE A 1 116 ? 5.422 4.141 -0.842 1.00 98.75 116 ILE A CA 1
ATOM 781 C C . ILE A 1 116 ? 4.478 5.330 -0.717 1.00 98.75 116 ILE A C 1
ATOM 783 O O . ILE A 1 116 ? 3.908 5.573 0.341 1.00 98.75 116 ILE A O 1
ATOM 787 N N . THR A 1 117 ? 4.312 6.094 -1.791 1.00 98.31 117 THR A N 1
ATOM 788 C CA . THR A 1 117 ? 3.586 7.375 -1.770 1.00 98.31 117 THR A CA 1
ATOM 789 C C . THR A 1 117 ? 2.361 7.361 -2.676 1.00 98.31 117 THR A C 1
ATOM 791 O O . THR A 1 117 ? 2.259 6.529 -3.574 1.00 98.31 117 THR A O 1
ATOM 794 N N . GLY A 1 118 ? 1.445 8.310 -2.474 1.00 97.06 118 GLY A N 1
ATOM 795 C CA . GLY A 1 118 ? 0.240 8.467 -3.287 1.00 97.06 118 GLY A CA 1
ATOM 796 C C . GLY A 1 118 ? -1.005 7.843 -2.655 1.00 97.06 118 GLY A C 1
ATOM 797 O O . GLY A 1 118 ? -1.073 7.652 -1.447 1.00 97.06 118 GLY A O 1
ATOM 798 N N . ASN A 1 119 ? -2.017 7.595 -3.477 1.00 96.88 119 ASN A N 1
ATOM 799 C CA . ASN A 1 119 ? -3.382 7.274 -3.054 1.00 96.88 119 ASN A CA 1
ATOM 800 C C . ASN A 1 119 ? -4.123 6.354 -4.043 1.00 96.88 119 ASN A C 1
ATOM 802 O O . ASN A 1 119 ? -5.349 6.378 -4.127 1.00 96.88 119 ASN A O 1
ATOM 806 N N . GLY A 1 120 ? -3.383 5.583 -4.841 1.00 97.19 120 GLY A N 1
ATOM 807 C CA . GLY A 1 120 ? -3.955 4.584 -5.740 1.00 97.19 120 GLY A CA 1
ATOM 808 C C . GLY A 1 120 ? -4.084 3.194 -5.120 1.00 97.19 120 GLY A C 1
ATOM 809 O O . GLY A 1 120 ? -4.176 3.010 -3.903 1.00 97.19 120 GLY A O 1
ATOM 810 N N . LEU A 1 121 ? -4.099 2.189 -5.997 1.00 98.19 121 LEU A N 1
ATOM 811 C CA . LEU A 1 121 ? -4.358 0.797 -5.644 1.00 98.19 121 LEU A CA 1
ATOM 812 C C . LEU A 1 121 ? -3.054 -0.009 -5.662 1.00 98.19 121 LEU A C 1
ATOM 814 O O . LEU A 1 121 ? -2.451 -0.188 -6.724 1.00 98.19 121 LEU A O 1
ATOM 818 N N . PHE A 1 122 ? -2.642 -0.534 -4.507 1.00 98.69 122 PHE A N 1
ATOM 819 C CA . PHE A 1 122 ? -1.426 -1.336 -4.376 1.00 98.69 122 PHE A CA 1
ATOM 820 C C . PHE A 1 122 ? -1.774 -2.801 -4.106 1.00 98.69 122 PHE A C 1
ATOM 822 O O . PHE A 1 122 ? -2.328 -3.150 -3.065 1.00 98.69 122 PHE A O 1
ATOM 829 N N . TYR A 1 123 ? -1.456 -3.663 -5.065 1.00 98.62 123 TYR A N 1
ATOM 830 C CA . TYR A 1 123 ? -1.745 -5.086 -5.033 1.00 98.62 123 TYR A CA 1
ATOM 831 C C . TYR A 1 123 ? -0.516 -5.888 -4.615 1.00 98.62 123 TYR A C 1
ATOM 833 O O . TYR A 1 123 ? 0.550 -5.749 -5.222 1.00 98.62 123 TYR A O 1
ATOM 841 N N . ASN A 1 124 ? -0.703 -6.802 -3.664 1.00 98.62 124 ASN A N 1
ATOM 842 C CA . ASN A 1 124 ? 0.176 -7.947 -3.482 1.00 98.62 124 ASN A CA 1
ATOM 843 C C . ASN A 1 124 ? -0.488 -9.180 -4.116 1.00 98.62 124 ASN A C 1
ATOM 845 O O . ASN A 1 124 ? -1.262 -9.903 -3.487 1.00 98.62 124 ASN A O 1
ATOM 849 N N . ASN A 1 125 ? -0.182 -9.385 -5.396 1.00 97.06 125 ASN A N 1
ATOM 850 C CA . ASN A 1 125 ? -0.579 -10.548 -6.190 1.00 97.06 125 ASN A CA 1
ATOM 851 C C . ASN A 1 125 ? 0.567 -11.572 -6.290 1.00 97.06 125 ASN A C 1
ATOM 853 O O . ASN A 1 125 ? 0.570 -12.414 -7.188 1.00 97.06 125 ASN A O 1
ATOM 857 N N . GLY A 1 126 ? 1.566 -11.461 -5.413 1.00 96.50 126 GLY A N 1
ATOM 858 C CA . GLY A 1 126 ? 2.697 -12.368 -5.361 1.00 96.50 126 GLY A CA 1
ATOM 859 C C . GLY A 1 126 ? 2.354 -13.740 -4.783 1.00 96.50 126 GLY A C 1
ATOM 860 O O . GLY A 1 126 ? 1.195 -14.091 -4.541 1.00 96.50 126 GLY A O 1
ATOM 861 N N . SER A 1 127 ? 3.394 -14.524 -4.521 1.00 97.62 127 SER A N 1
ATOM 862 C CA . SER A 1 127 ? 3.285 -15.821 -3.845 1.00 97.62 127 SER A CA 1
ATOM 863 C C . SER A 1 127 ? 3.588 -15.754 -2.343 1.00 97.62 127 SER A C 1
ATOM 865 O O . SER A 1 127 ? 3.580 -16.792 -1.687 1.00 97.62 127 SER A O 1
ATOM 867 N N . GLY A 1 128 ? 3.890 -14.570 -1.798 1.00 98.06 128 GLY A N 1
ATOM 868 C CA . GLY A 1 128 ? 4.294 -14.384 -0.403 1.00 98.06 128 GLY A CA 1
ATOM 869 C C . GLY A 1 128 ? 3.951 -13.002 0.155 1.00 98.06 128 GLY A C 1
ATOM 870 O O . GLY A 1 128 ? 3.389 -12.148 -0.535 1.00 98.06 128 GLY A O 1
ATOM 871 N N . ALA A 1 129 ? 4.273 -12.787 1.432 1.00 98.31 129 ALA A N 1
ATOM 872 C CA . ALA A 1 129 ? 4.045 -11.506 2.092 1.00 98.31 129 ALA A CA 1
ATOM 873 C C . ALA A 1 129 ? 4.995 -10.426 1.552 1.00 98.31 129 ALA A C 1
ATOM 875 O O . ALA A 1 129 ? 6.168 -10.694 1.282 1.00 98.31 129 ALA A O 1
ATOM 876 N N . LEU A 1 130 ? 4.484 -9.200 1.436 1.00 98.88 130 LEU A N 1
ATOM 877 C CA . LEU A 1 130 ? 5.277 -8.024 1.094 1.00 98.88 130 LEU A CA 1
ATOM 878 C C . LEU A 1 130 ? 5.418 -7.129 2.328 1.00 98.88 130 LEU A C 1
ATOM 880 O O . LEU A 1 130 ? 4.425 -6.600 2.833 1.00 98.88 130 LEU A O 1
ATOM 884 N N . THR A 1 131 ? 6.650 -6.961 2.803 1.00 98.94 131 THR A N 1
ATOM 885 C CA . THR A 1 131 ? 6.970 -6.150 3.981 1.00 98.94 131 THR A CA 1
ATOM 886 C C . THR A 1 131 ? 7.402 -4.741 3.577 1.00 98.94 131 THR A C 1
ATOM 888 O O . THR A 1 131 ? 8.342 -4.566 2.805 1.00 98.94 131 THR A O 1
ATOM 891 N N . LEU A 1 132 ? 6.730 -3.728 4.120 1.00 98.94 132 LEU A N 1
ATOM 892 C CA . LEU A 1 132 ? 6.984 -2.308 3.895 1.00 98.94 132 LEU A CA 1
ATOM 893 C C . LEU A 1 132 ? 7.584 -1.701 5.173 1.00 98.94 132 LEU A C 1
ATOM 895 O O . LEU A 1 132 ? 6.873 -1.437 6.145 1.00 98.94 132 LEU A O 1
ATOM 899 N N . ASN A 1 133 ? 8.902 -1.519 5.178 1.00 98.88 133 ASN A N 1
ATOM 900 C CA . ASN A 1 133 ? 9.668 -0.906 6.267 1.00 98.88 133 ASN A CA 1
ATOM 901 C C . ASN A 1 133 ? 9.802 0.617 6.103 1.00 98.88 133 ASN A C 1
ATOM 903 O O . ASN A 1 133 ? 9.968 1.325 7.093 1.00 98.88 133 ASN A O 1
ATOM 907 N N . GLY A 1 134 ? 9.715 1.114 4.866 1.00 98.81 134 GLY A N 1
ATOM 908 C CA . GLY A 1 134 ? 9.741 2.541 4.547 1.00 98.81 134 GLY A CA 1
ATOM 909 C C . GLY A 1 134 ? 8.422 3.241 4.853 1.00 98.81 134 GLY A C 1
ATOM 910 O O . GLY A 1 134 ? 7.408 2.594 5.104 1.00 98.81 134 GLY A O 1
ATOM 911 N N . THR A 1 135 ? 8.413 4.575 4.812 1.00 98.75 135 THR A N 1
ATOM 912 C CA . THR A 1 135 ? 7.180 5.350 5.024 1.00 98.75 135 THR A CA 1
ATOM 913 C C . THR A 1 135 ? 6.111 4.990 3.995 1.00 98.75 135 THR A C 1
ATOM 915 O O . THR A 1 135 ? 6.402 4.730 2.827 1.00 98.75 135 THR A O 1
ATOM 918 N N . VAL A 1 136 ? 4.853 4.990 4.426 1.00 98.88 136 VAL A N 1
ATOM 919 C CA . VAL A 1 136 ? 3.711 4.658 3.573 1.00 98.88 136 VAL A CA 1
ATOM 920 C C . VAL A 1 136 ? 2.706 5.802 3.629 1.00 98.88 136 VAL A C 1
ATOM 922 O O . VAL A 1 136 ? 2.319 6.263 4.698 1.00 98.88 136 VAL A O 1
ATOM 925 N N . ALA A 1 137 ? 2.277 6.299 2.476 1.00 97.94 137 ALA A N 1
ATOM 926 C CA . ALA A 1 137 ? 1.271 7.345 2.422 1.00 97.94 137 ALA A CA 1
ATOM 927 C C . ALA A 1 137 ? -0.101 6.803 2.822 1.00 97.94 137 ALA A C 1
ATOM 929 O O . ALA A 1 137 ? -0.523 5.717 2.412 1.00 97.94 137 ALA A O 1
ATOM 930 N N . ALA A 1 138 ? -0.831 7.611 3.579 1.00 97.38 138 ALA A N 1
ATOM 931 C CA . ALA A 1 138 ? -2.257 7.420 3.721 1.00 97.38 138 ALA A CA 1
ATOM 932 C C . ALA A 1 138 ? -2.983 7.719 2.395 1.00 97.38 138 ALA A C 1
ATOM 934 O O . ALA A 1 138 ? -2.507 8.499 1.572 1.00 97.38 138 ALA A O 1
ATOM 935 N N . GLY A 1 139 ? -4.146 7.106 2.186 1.00 97.00 139 GLY A N 1
ATOM 936 C CA . GLY A 1 139 ? -4.904 7.161 0.931 1.00 97.00 139 GLY A CA 1
ATOM 937 C C . GLY A 1 139 ? -4.734 5.927 0.046 1.00 97.00 139 GLY A C 1
ATOM 938 O O . GLY A 1 139 ? -5.501 5.749 -0.897 1.00 97.00 139 GLY A O 1
ATOM 939 N N . LEU A 1 140 ? -3.769 5.051 0.340 1.00 98.38 140 LEU A N 1
ATOM 940 C CA . LEU A 1 140 ? -3.601 3.799 -0.393 1.00 98.38 140 LEU A CA 1
ATOM 941 C C . LEU A 1 140 ? -4.734 2.810 -0.106 1.00 98.38 140 LEU A C 1
ATOM 943 O O . LEU A 1 140 ? -5.210 2.654 1.023 1.00 98.38 140 LEU A O 1
ATOM 947 N N . THR A 1 141 ? -5.104 2.071 -1.148 1.00 98.62 141 THR A N 1
ATOM 948 C CA . THR A 1 141 ? -5.940 0.876 -1.021 1.00 98.62 141 THR A CA 1
ATOM 949 C C . THR A 1 141 ? -5.091 -0.363 -1.260 1.00 98.62 141 THR A C 1
ATOM 951 O O . THR A 1 141 ? -4.595 -0.586 -2.367 1.00 98.62 141 THR A O 1
ATOM 954 N N . PHE A 1 142 ? -4.955 -1.185 -0.229 1.00 98.81 142 PHE A N 1
ATOM 955 C CA . PHE A 1 142 ? -4.275 -2.469 -0.277 1.00 98.81 142 PHE A CA 1
ATOM 956 C C . PHE A 1 142 ? -5.177 -3.527 -0.916 1.00 98.81 142 PHE A C 1
ATOM 958 O O . PHE A 1 142 ? -6.359 -3.658 -0.583 1.00 98.81 142 PHE A O 1
ATOM 965 N N . ARG A 1 143 ? -4.612 -4.283 -1.853 1.00 98.31 143 ARG A N 1
ATOM 966 C CA . ARG A 1 143 ? -5.325 -5.237 -2.711 1.00 98.31 143 ARG A CA 1
ATOM 967 C C . ARG A 1 143 ? -4.521 -6.515 -2.932 1.00 98.31 143 ARG A C 1
ATOM 969 O O . ARG A 1 143 ? -3.351 -6.587 -2.564 1.00 98.31 143 ARG A O 1
ATOM 976 N N . GLY A 1 144 ? -5.129 -7.500 -3.579 1.00 97.31 144 GLY A N 1
ATOM 977 C CA . GLY A 1 144 ? -4.550 -8.825 -3.776 1.00 97.31 144 GLY A CA 1
ATOM 978 C C . GLY A 1 144 ? -4.714 -9.734 -2.558 1.00 97.31 144 GLY A C 1
ATOM 979 O O . GLY A 1 144 ? -4.894 -9.272 -1.435 1.00 97.31 144 GLY A O 1
ATOM 980 N N . ASN A 1 145 ? -4.654 -11.044 -2.803 1.00 95.88 145 ASN A N 1
ATOM 981 C CA . ASN A 1 145 ? -4.979 -12.070 -1.806 1.00 95.88 145 ASN A CA 1
ATOM 982 C C . ASN A 1 145 ? -3.867 -12.308 -0.777 1.00 95.88 145 ASN A C 1
ATOM 984 O O . ASN A 1 145 ? -4.097 -12.987 0.222 1.00 95.88 145 ASN A O 1
ATOM 988 N N . GLN A 1 146 ? -2.666 -11.782 -1.023 1.00 98.38 146 GLN A N 1
ATOM 989 C CA . GLN A 1 146 ? -1.547 -11.925 -0.105 1.00 98.38 146 GLN A CA 1
ATOM 990 C C . GLN A 1 146 ? -1.500 -10.801 0.924 1.00 98.38 146 GLN A C 1
ATOM 992 O O . GLN A 1 146 ? -2.097 -9.727 0.779 1.00 98.38 146 GLN A O 1
ATOM 997 N N . SER A 1 147 ? -0.743 -11.065 1.982 1.00 98.56 147 SER A N 1
ATOM 998 C CA . SER A 1 147 ? -0.597 -10.140 3.093 1.00 98.56 147 SER A CA 1
ATOM 999 C C . SER A 1 147 ? 0.401 -9.021 2.805 1.00 98.56 147 SER A C 1
ATOM 1001 O O . SER A 1 147 ? 1.403 -9.209 2.109 1.00 98.56 147 SER A O 1
ATOM 1003 N N . PHE A 1 148 ? 0.142 -7.866 3.407 1.00 98.88 148 PHE A N 1
ATOM 1004 C CA . PHE A 1 148 ? 1.124 -6.797 3.566 1.00 98.88 148 PHE A CA 1
ATOM 1005 C C . PHE A 1 148 ? 1.546 -6.736 5.024 1.00 98.88 148 PHE A C 1
ATOM 1007 O O . PHE A 1 148 ? 0.698 -6.829 5.908 1.00 98.88 148 PHE A O 1
ATOM 1014 N N . ILE A 1 149 ? 2.832 -6.537 5.280 1.00 98.94 149 ILE A N 1
ATOM 1015 C CA . ILE A 1 149 ? 3.349 -6.276 6.624 1.00 98.94 149 ILE A CA 1
ATOM 1016 C C . ILE A 1 149 ? 3.879 -4.849 6.629 1.00 98.94 149 ILE A C 1
ATOM 1018 O O . ILE A 1 149 ? 4.888 -4.573 5.992 1.00 98.94 149 ILE A O 1
ATOM 1022 N N . VAL A 1 150 ? 3.194 -3.929 7.298 1.00 98.94 150 VAL A N 1
ATOM 1023 C CA . VAL A 1 150 ? 3.546 -2.506 7.303 1.00 98.94 150 VAL A CA 1
ATOM 1024 C C . VAL A 1 150 ? 4.197 -2.155 8.635 1.00 98.94 150 VAL A C 1
ATOM 1026 O O . VAL A 1 150 ? 3.524 -2.003 9.655 1.00 98.94 150 VAL A O 1
ATOM 1029 N N . ASN A 1 151 ? 5.524 -2.044 8.609 1.00 98.88 151 ASN A N 1
ATOM 1030 C CA . ASN A 1 151 ? 6.347 -1.627 9.746 1.00 98.88 151 ASN A CA 1
ATOM 1031 C C . ASN A 1 151 ? 6.657 -0.124 9.699 1.00 98.88 151 ASN A C 1
ATOM 1033 O O . ASN A 1 151 ? 6.878 0.510 10.732 1.00 98.88 151 ASN A O 1
ATOM 1037 N N . GLY A 1 152 ? 6.698 0.451 8.497 1.00 98.75 152 GLY A N 1
ATOM 1038 C CA . GLY A 1 152 ? 6.945 1.872 8.321 1.00 98.75 152 GLY A CA 1
ATOM 1039 C C . GLY A 1 152 ? 5.786 2.750 8.785 1.00 98.75 152 GLY A C 1
ATOM 1040 O O . GLY A 1 152 ? 4.644 2.304 8.906 1.00 98.75 152 GLY A O 1
ATOM 1041 N N . LEU A 1 153 ? 6.098 4.020 9.048 1.00 98.81 153 LEU A N 1
ATOM 1042 C CA . LEU A 1 153 ? 5.116 5.013 9.476 1.00 98.81 153 LEU A CA 1
ATOM 1043 C C . LEU A 1 153 ? 4.106 5.289 8.355 1.00 98.81 153 LEU A C 1
ATOM 1045 O O . LEU A 1 153 ? 4.499 5.697 7.258 1.00 98.81 153 LEU A O 1
ATOM 1049 N N . ILE A 1 154 ? 2.818 5.151 8.672 1.00 98.88 154 ILE A N 1
ATOM 1050 C CA . ILE A 1 154 ? 1.707 5.610 7.839 1.00 98.88 154 ILE A CA 1
ATOM 1051 C C . ILE A 1 154 ? 1.272 7.007 8.289 1.00 98.88 154 ILE A C 1
ATOM 1053 O O . ILE A 1 154 ? 0.872 7.198 9.442 1.00 98.88 154 ILE A O 1
ATOM 1057 N N . SER A 1 155 ? 1.316 7.986 7.384 1.00 98.31 155 SER A N 1
ATOM 1058 C CA . SER A 1 155 ? 0.945 9.379 7.672 1.00 98.31 155 SER A CA 1
ATOM 1059 C C . SER A 1 155 ? 0.234 10.058 6.496 1.00 98.31 155 SER A C 1
ATOM 1061 O O . SER A 1 155 ? 0.333 9.623 5.347 1.00 98.31 155 SER A O 1
ATOM 1063 N N . GLY A 1 156 ? -0.519 11.124 6.786 1.00 97.56 156 GLY A N 1
ATOM 1064 C CA . GLY A 1 156 ? -1.263 11.908 5.794 1.00 97.56 156 GLY A CA 1
ATOM 1065 C C . GLY A 1 156 ? -2.720 12.169 6.182 1.00 97.56 156 GLY A C 1
ATOM 1066 O O . GLY A 1 156 ? -3.215 11.674 7.191 1.00 97.56 156 GLY A O 1
ATOM 1067 N N . ASN A 1 157 ? -3.423 12.957 5.366 1.00 96.88 157 ASN A N 1
ATOM 1068 C CA . ASN A 1 157 ? -4.788 13.419 5.648 1.00 96.88 157 ASN A CA 1
ATOM 1069 C C . ASN A 1 157 ? -5.905 12.506 5.109 1.00 96.88 157 ASN A C 1
ATOM 1071 O O . ASN A 1 157 ? -7.021 12.966 4.878 1.00 96.88 157 ASN A O 1
ATOM 1075 N N . SER A 1 158 ? -5.601 11.243 4.820 1.00 97.81 158 SER A N 1
ATOM 1076 C CA . SER A 1 158 ? -6.549 10.286 4.241 1.00 97.81 158 SER A CA 1
ATOM 1077 C C . SER A 1 158 ? -6.597 8.987 5.036 1.00 97.81 158 SER A C 1
ATOM 1079 O O . SER A 1 158 ? -5.665 8.649 5.758 1.00 97.81 158 SER A O 1
ATOM 1081 N N . GLY A 1 159 ? -7.689 8.242 4.880 1.00 98.19 159 GLY A N 1
ATOM 1082 C CA . GLY A 1 159 ? -7.790 6.883 5.399 1.00 98.19 159 GLY A CA 1
ATOM 1083 C C . GLY A 1 159 ? -6.968 5.890 4.580 1.00 98.19 159 GLY A C 1
ATOM 1084 O O . GLY A 1 159 ? -6.433 6.225 3.524 1.00 98.19 159 GLY A O 1
ATOM 1085 N N . ILE A 1 160 ? -6.915 4.645 5.032 1.00 98.75 160 ILE A N 1
ATOM 1086 C CA . ILE A 1 160 ? -6.386 3.522 4.249 1.00 98.75 160 ILE A CA 1
ATOM 1087 C C . ILE A 1 160 ? -7.471 2.465 4.112 1.00 98.75 160 ILE A C 1
ATOM 1089 O O . ILE A 1 160 ? -8.371 2.369 4.952 1.00 98.75 160 ILE A O 1
ATOM 1093 N N . SER A 1 161 ? -7.407 1.670 3.046 1.00 98.56 161 SER A N 1
ATOM 1094 C CA . SER A 1 161 ? -8.431 0.651 2.841 1.00 98.56 161 SER A CA 1
ATOM 1095 C C . SER A 1 161 ? -7.925 -0.677 2.310 1.00 98.56 161 SER A C 1
ATOM 1097 O O . SER A 1 161 ? -6.829 -0.768 1.761 1.00 98.56 161 SER A O 1
ATOM 1099 N N . ARG A 1 162 ? -8.738 -1.720 2.489 1.00 98.12 162 ARG A N 1
ATOM 1100 C CA . ARG A 1 162 ? -8.551 -3.049 1.909 1.00 98.12 162 ARG A CA 1
ATOM 1101 C C . ARG A 1 162 ? -9.837 -3.503 1.232 1.00 98.12 162 ARG A C 1
ATOM 1103 O O . ARG A 1 162 ? -10.931 -3.278 1.753 1.00 98.12 162 ARG A O 1
ATOM 1110 N N . THR A 1 163 ? -9.703 -4.111 0.055 1.00 96.12 163 THR A N 1
ATOM 1111 C CA . THR A 1 163 ? -10.856 -4.519 -0.775 1.00 96.12 163 THR A CA 1
ATOM 1112 C C . THR A 1 163 ? -10.806 -5.951 -1.289 1.00 96.12 163 THR A C 1
ATOM 1114 O O . THR A 1 163 ? -11.787 -6.390 -1.879 1.00 96.12 163 THR A O 1
ATOM 1117 N N . ASP A 1 164 ? -9.714 -6.671 -1.028 1.00 96.56 164 ASP A N 1
ATOM 1118 C CA . ASP A 1 164 ? -9.530 -8.069 -1.420 1.00 96.56 164 ASP A CA 1
ATOM 1119 C C . ASP A 1 164 ? -9.107 -8.892 -0.180 1.00 96.56 164 ASP A C 1
ATOM 1121 O O . ASP A 1 164 ? -8.719 -8.320 0.846 1.00 96.56 164 ASP A O 1
ATOM 1125 N N . GLY A 1 165 ? -9.157 -10.225 -0.266 1.00 94.38 165 GLY A N 1
ATOM 1126 C CA . GLY A 1 165 ? -8.789 -11.144 0.823 1.00 94.38 165 GLY A CA 1
ATOM 1127 C C . GLY A 1 165 ? -7.337 -11.003 1.300 1.00 94.38 165 GLY A C 1
ATOM 1128 O O . GLY A 1 165 ? -6.585 -10.231 0.737 1.00 94.38 165 GLY A O 1
ATOM 1129 N N . GLY A 1 166 ? -6.903 -11.738 2.330 1.00 97.19 166 GLY A N 1
ATOM 1130 C CA . GLY A 1 166 ? -5.574 -11.589 2.968 1.00 97.19 166 GLY A CA 1
ATOM 1131 C C . GLY A 1 166 ? -5.546 -10.519 4.073 1.00 97.19 166 GLY A C 1
ATOM 1132 O O . GLY A 1 166 ? -6.582 -9.919 4.363 1.00 97.19 166 GLY A O 1
ATOM 1133 N N . THR A 1 167 ? -4.385 -10.268 4.692 1.00 98.69 167 THR A N 1
ATOM 1134 C CA . THR A 1 167 ? -4.270 -9.379 5.870 1.00 98.69 167 THR A CA 1
ATOM 1135 C C . THR A 1 167 ? -3.224 -8.278 5.678 1.00 98.69 167 THR A C 1
ATOM 1137 O O . THR A 1 167 ? -2.109 -8.540 5.235 1.00 98.69 167 THR A O 1
ATOM 1140 N N . VAL A 1 168 ? -3.549 -7.040 6.054 1.00 98.88 168 VAL A N 1
ATOM 1141 C CA . VAL A 1 168 ? -2.560 -5.972 6.263 1.00 98.88 168 VAL A CA 1
ATOM 1142 C C . VAL A 1 168 ? -2.221 -5.904 7.749 1.00 98.88 168 VAL A C 1
ATOM 1144 O O . VAL A 1 168 ? -3.073 -5.566 8.567 1.00 98.88 168 VAL A O 1
ATOM 1147 N N . PHE A 1 169 ? -0.983 -6.226 8.104 1.00 98.88 169 PHE A N 1
ATOM 1148 C CA . PHE A 1 169 ? -0.470 -6.080 9.463 1.00 98.88 169 PHE A CA 1
ATOM 1149 C C . PHE A 1 169 ? 0.040 -4.651 9.654 1.00 98.88 169 PHE A C 1
ATOM 1151 O O . PHE A 1 169 ? 0.905 -4.204 8.901 1.00 98.88 169 PHE A O 1
ATOM 1158 N N . LEU A 1 170 ? -0.507 -3.938 10.634 1.00 98.88 170 LEU A N 1
ATOM 1159 C CA . LEU A 1 170 ? -0.115 -2.583 11.012 1.00 98.88 170 LEU A CA 1
ATOM 1160 C C . LEU A 1 170 ? 0.732 -2.670 12.282 1.00 98.88 170 LEU A C 1
ATOM 1162 O O . LEU A 1 170 ? 0.198 -2.770 13.386 1.00 98.88 170 LEU A O 1
ATOM 1166 N N . ASN A 1 171 ? 2.051 -2.658 12.112 1.00 98.69 171 ASN A N 1
ATOM 1167 C CA . ASN A 1 171 ? 2.997 -2.922 13.199 1.00 98.69 171 ASN A CA 1
ATOM 1168 C C . ASN A 1 171 ? 3.600 -1.646 13.807 1.00 98.69 171 ASN A C 1
ATOM 1170 O O . ASN A 1 171 ? 4.383 -1.730 14.748 1.00 98.69 171 ASN A O 1
ATOM 1174 N N . ASN A 1 172 ? 3.277 -0.470 13.262 1.00 98.62 172 ASN A N 1
ATOM 1175 C CA . ASN A 1 172 ? 3.786 0.804 13.757 1.00 98.62 172 ASN A CA 1
ATOM 1176 C C . ASN A 1 172 ? 2.747 1.516 14.624 1.00 98.62 172 ASN A C 1
ATOM 1178 O O . ASN A 1 172 ? 1.811 2.124 14.109 1.00 98.62 172 ASN A O 1
ATOM 1182 N N . ASP A 1 173 ? 2.942 1.491 15.939 1.00 98.31 173 ASP A N 1
ATOM 1183 C CA . ASP A 1 173 ? 2.009 2.090 16.901 1.00 98.31 173 ASP A CA 1
ATOM 1184 C C . ASP A 1 173 ? 1.937 3.623 16.837 1.00 98.31 173 ASP A C 1
ATOM 1186 O O . ASP A 1 173 ? 1.056 4.221 17.446 1.00 98.31 173 ASP A O 1
ATOM 1190 N N . ASN A 1 174 ? 2.825 4.276 16.084 1.00 98.44 174 ASN A N 1
ATOM 1191 C CA . ASN A 1 174 ? 2.842 5.727 15.930 1.00 98.44 174 ASN A CA 1
ATOM 1192 C C . ASN A 1 174 ? 2.242 6.201 14.594 1.00 98.44 174 ASN A C 1
ATOM 1194 O O . ASN A 1 174 ? 2.494 7.335 14.182 1.00 98.44 174 ASN A O 1
ATOM 1198 N N . ASN A 1 175 ? 1.458 5.362 13.904 1.00 98.88 175 ASN A N 1
ATOM 1199 C CA . ASN A 1 175 ? 0.759 5.784 12.690 1.00 98.88 175 ASN A CA 1
ATOM 1200 C C . ASN A 1 175 ? -0.110 7.022 12.969 1.00 98.88 175 ASN A C 1
ATOM 1202 O O . ASN A 1 175 ? -0.914 7.061 13.903 1.00 98.88 175 ASN A O 1
ATOM 1206 N N . SER A 1 176 ? 0.072 8.048 12.138 1.00 98.56 176 SER A N 1
ATOM 1207 C CA . SER A 1 176 ? -0.458 9.398 12.358 1.00 98.56 176 SER A CA 1
ATOM 1208 C C . SER A 1 176 ? -1.442 9.846 11.284 1.00 98.56 176 SER A C 1
ATOM 1210 O O . SER A 1 176 ? -1.874 10.999 11.277 1.00 98.56 176 SER A O 1
ATOM 1212 N N . PHE A 1 177 ? -1.803 8.952 10.362 1.00 98.75 177 PHE A N 1
ATOM 1213 C CA . PHE A 1 1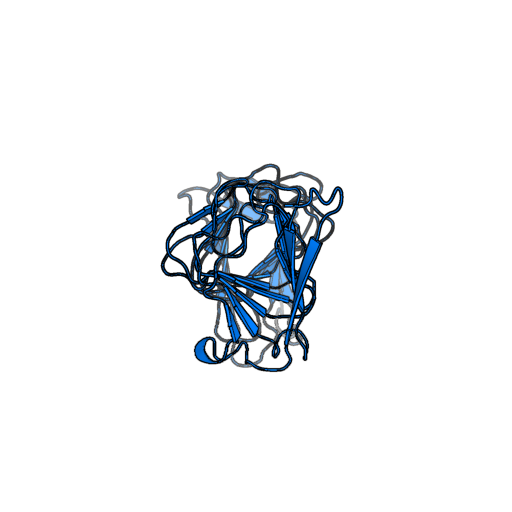77 ? -2.802 9.264 9.354 1.00 98.75 177 PHE A CA 1
ATOM 1214 C C . PHE A 1 177 ? -4.161 9.590 9.978 1.00 98.75 177 PHE A C 1
ATOM 1216 O O . PHE A 1 177 ? -4.520 9.083 11.047 1.00 98.75 177 PHE A O 1
ATOM 1223 N N . VAL A 1 178 ? -4.915 10.442 9.289 1.00 96.94 178 VAL A N 1
ATOM 1224 C CA . VAL A 1 178 ? -6.286 10.794 9.657 1.00 96.94 178 VAL A CA 1
ATOM 1225 C C . VAL A 1 178 ? -7.248 10.389 8.552 1.00 96.94 178 VAL A C 1
ATOM 1227 O O . VAL A 1 178 ? -6.973 10.593 7.378 1.00 96.94 178 VAL A O 1
ATOM 1230 N N . GLY A 1 179 ? -8.395 9.844 8.925 1.00 97.69 179 GLY A N 1
ATOM 1231 C CA . GLY A 1 179 ? -9.365 9.257 8.013 1.00 97.69 179 GLY A CA 1
ATOM 1232 C C . GLY A 1 179 ? -9.640 7.803 8.375 1.00 97.69 179 GLY A C 1
ATOM 1233 O O . GLY A 1 179 ? -8.996 7.219 9.241 1.00 97.69 179 GLY A O 1
ATOM 1234 N N . ASP A 1 180 ? -10.644 7.224 7.732 1.00 98.25 180 ASP A N 1
ATOM 1235 C CA . ASP A 1 180 ? -11.149 5.916 8.136 1.00 98.25 180 ASP A CA 1
ATOM 1236 C C . ASP A 1 180 ? -10.183 4.770 7.811 1.00 98.25 180 ASP A C 1
ATOM 1238 O O . ASP A 1 180 ? -9.524 4.758 6.769 1.00 98.25 180 ASP A O 1
ATOM 1242 N N . LEU A 1 181 ? -10.186 3.749 8.668 1.00 98.44 181 LEU A N 1
ATOM 1243 C CA . LEU A 1 181 ? -9.713 2.418 8.316 1.00 98.44 181 LEU A CA 1
ATOM 1244 C C . LEU A 1 181 ? -10.881 1.656 7.683 1.00 98.44 181 LEU A C 1
ATOM 1246 O O . LEU A 1 181 ? -11.830 1.294 8.379 1.00 98.44 181 LEU A O 1
ATOM 1250 N N . SER A 1 182 ? -10.835 1.433 6.368 1.00 97.50 182 SER A N 1
ATOM 1251 C CA . SER A 1 182 ? -11.939 0.808 5.626 1.00 97.50 182 SER A CA 1
ATOM 1252 C C . SER A 1 182 ? -11.591 -0.593 5.129 1.00 97.50 182 SER A C 1
ATOM 1254 O O . SER A 1 182 ? -10.608 -0.795 4.423 1.00 97.50 182 SER A O 1
ATOM 1256 N N . ILE A 1 183 ? -12.404 -1.583 5.475 1.00 97.62 183 ILE A N 1
ATOM 1257 C CA . ILE A 1 183 ? -12.137 -3.001 5.238 1.00 97.62 183 ILE A CA 1
ATOM 1258 C C . ILE A 1 183 ? -13.362 -3.595 4.561 1.00 97.62 183 ILE A C 1
ATOM 1260 O O . ILE A 1 183 ? -14.358 -3.907 5.205 1.00 97.62 183 ILE A O 1
ATOM 1264 N N . SER A 1 184 ? -13.304 -3.710 3.241 1.00 94.69 184 SER A N 1
ATOM 1265 C CA . SER A 1 184 ? -14.406 -4.258 2.443 1.00 94.69 184 SER A CA 1
ATOM 1266 C C . SER A 1 184 ? -14.303 -5.782 2.307 1.00 94.69 184 SER A C 1
ATOM 1268 O O . SER A 1 184 ? -15.313 -6.480 2.296 1.00 94.69 184 SER A O 1
ATOM 1270 N N . ASP A 1 185 ? -13.072 -6.287 2.237 1.00 94.75 185 ASP A N 1
ATOM 1271 C CA . ASP A 1 185 ? -12.706 -7.705 2.261 1.00 94.75 185 ASP A CA 1
ATOM 1272 C C . ASP A 1 185 ? -11.317 -7.853 2.906 1.00 94.75 185 ASP A C 1
ATOM 1274 O O . ASP A 1 185 ? -10.566 -6.874 3.015 1.00 94.75 185 ASP A O 1
ATOM 1278 N N . GLY A 1 186 ? -10.988 -9.066 3.341 1.00 97.19 186 GLY A N 1
ATOM 1279 C CA . GLY A 1 186 ? -9.752 -9.378 4.043 1.00 97.19 186 GLY A CA 1
ATOM 1280 C C . GLY A 1 186 ? -9.714 -8.766 5.440 1.00 97.19 186 GLY A C 1
ATOM 1281 O O . GLY A 1 186 ? -10.748 -8.577 6.081 1.00 97.19 186 GLY A O 1
ATOM 1282 N N . ALA A 1 187 ? -8.510 -8.471 5.929 1.00 98.44 187 ALA A N 1
ATOM 1283 C CA . ALA A 1 187 ? -8.328 -7.924 7.264 1.00 98.44 187 ALA A CA 1
ATOM 1284 C C . ALA A 1 187 ? -7.287 -6.807 7.353 1.00 98.44 187 ALA A C 1
ATOM 1286 O O . ALA A 1 187 ? -6.305 -6.786 6.608 1.00 98.44 187 ALA A O 1
ATOM 1287 N N . PHE A 1 188 ? -7.468 -5.930 8.338 1.00 98.88 188 PHE A N 1
ATOM 1288 C CA . PHE A 1 188 ? -6.365 -5.205 8.967 1.00 98.88 188 PHE A CA 1
ATOM 1289 C C . PHE A 1 188 ? -6.150 -5.759 10.369 1.00 98.88 188 PHE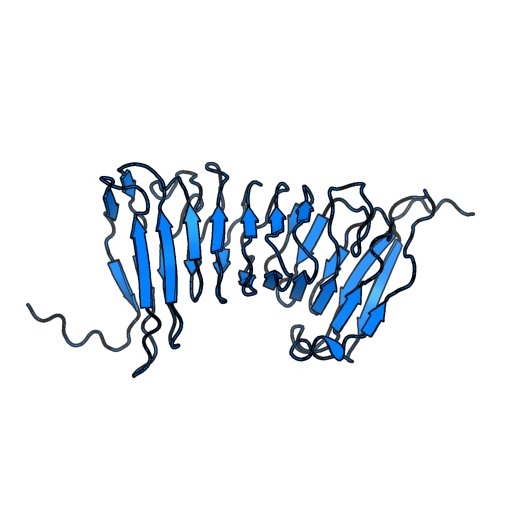 A C 1
ATOM 1291 O O . PHE A 1 188 ? -7.118 -5.931 11.110 1.00 98.88 188 PHE A O 1
ATOM 1298 N N . ARG A 1 189 ? -4.889 -6.002 10.734 1.00 98.81 189 ARG A N 1
ATOM 1299 C CA . ARG A 1 189 ? -4.498 -6.446 12.072 1.00 98.81 189 ARG A CA 1
ATOM 1300 C C . ARG A 1 189 ? -3.640 -5.398 12.763 1.00 98.81 189 ARG A C 1
ATOM 1302 O O . ARG A 1 189 ? -2.710 -4.888 12.144 1.00 98.81 189 ARG A O 1
ATOM 1309 N N . ALA A 1 190 ? -3.928 -5.111 14.029 1.00 98.69 190 ALA A N 1
ATOM 1310 C CA . ALA A 1 190 ? -3.214 -4.103 14.807 1.00 98.69 190 ALA A CA 1
ATOM 1311 C C . ALA A 1 190 ? -3.086 -4.489 16.289 1.00 98.69 190 ALA A C 1
ATOM 1313 O O . ALA A 1 190 ? -4.000 -5.077 16.871 1.00 98.69 190 ALA A O 1
ATOM 1314 N N . GLY A 1 191 ? -1.959 -4.111 16.901 1.00 98.06 191 GLY A N 1
ATOM 1315 C CA . GLY A 1 191 ? -1.708 -4.287 18.337 1.00 98.06 191 GLY A CA 1
ATOM 1316 C C . GLY A 1 191 ? -2.207 -3.125 19.200 1.00 98.06 191 GLY A C 1
ATOM 1317 O O . GLY A 1 191 ? -2.588 -3.330 20.349 1.00 98.06 191 GLY A O 1
ATOM 1318 N N . THR A 1 192 ? -2.268 -1.908 18.654 1.00 98.31 192 THR A N 1
ATOM 1319 C CA . THR A 1 192 ? -2.734 -0.723 19.388 1.00 98.31 192 THR A CA 1
ATOM 1320 C C . THR A 1 192 ? -3.967 -0.091 18.754 1.00 98.31 192 THR A C 1
ATOM 1322 O O . THR A 1 192 ? -4.140 -0.037 17.535 1.00 98.31 192 THR A O 1
ATOM 1325 N N . LEU A 1 193 ? -4.851 0.384 19.628 1.00 97.50 193 LEU A N 1
ATOM 1326 C CA . LEU A 1 193 ? -6.127 1.001 19.304 1.00 97.50 193 LEU A CA 1
ATOM 1327 C C . LEU A 1 193 ? -6.420 2.030 20.394 1.00 97.50 193 LEU A C 1
ATOM 1329 O O . LEU A 1 193 ? -6.750 1.657 21.518 1.00 97.50 193 LEU A O 1
ATOM 1333 N N . PHE A 1 194 ? -6.263 3.311 20.069 1.00 98.25 194 PHE A N 1
ATOM 1334 C CA . PHE A 1 194 ? -6.499 4.416 21.004 1.00 98.25 194 PHE A CA 1
ATOM 1335 C C . PHE A 1 194 ? -7.685 5.281 20.568 1.00 98.25 194 PHE A C 1
ATOM 1337 O O . PHE A 1 194 ? -8.328 5.009 19.552 1.00 98.25 194 PHE A O 1
ATOM 1344 N N . ASN A 1 195 ? -8.007 6.300 21.362 1.00 98.50 195 ASN A N 1
ATOM 1345 C CA . ASN A 1 195 ? -9.011 7.301 21.010 1.00 98.50 195 ASN A CA 1
ATOM 1346 C C . ASN A 1 195 ? -8.560 8.153 19.814 1.00 98.50 195 ASN A C 1
ATOM 1348 O O . ASN A 1 195 ? -7.365 8.310 19.546 1.00 98.50 195 ASN A O 1
ATOM 1352 N N . ASN A 1 196 ? -9.530 8.751 19.131 1.00 98.12 196 ASN A N 1
ATOM 1353 C CA . ASN A 1 196 ? -9.311 9.810 18.162 1.00 98.12 196 ASN A CA 1
ATOM 1354 C C . ASN A 1 196 ? -8.482 10.946 18.777 1.00 98.12 196 ASN A C 1
ATOM 1356 O O . ASN A 1 196 ? -8.598 11.270 19.959 1.00 98.12 196 ASN A O 1
ATOM 1360 N N . GLY A 1 197 ? -7.609 11.536 17.963 1.00 97.94 197 GLY A N 1
ATOM 1361 C CA . GLY A 1 197 ? -6.631 12.534 18.394 1.00 97.94 197 GLY A CA 1
ATOM 1362 C C . GLY A 1 197 ? -5.313 11.949 18.914 1.00 97.94 197 GLY A C 1
ATOM 1363 O O . GLY A 1 197 ? -4.355 12.702 19.076 1.00 97.94 197 GLY A O 1
ATOM 1364 N N . THR A 1 198 ? -5.213 10.628 19.116 1.00 98.56 198 THR A N 1
ATOM 1365 C CA . THR A 1 198 ? -3.987 9.955 19.583 1.00 98.56 198 THR A CA 1
ATOM 1366 C C . THR A 1 198 ? -3.498 8.931 18.557 1.00 98.56 198 THR A C 1
ATOM 1368 O O . THR A 1 198 ? -4.264 8.080 18.103 1.00 98.56 198 THR A O 1
ATOM 1371 N N . ASN A 1 199 ? -2.212 8.996 18.192 1.00 98.69 199 ASN A N 1
ATOM 1372 C CA . ASN A 1 199 ? -1.597 8.049 17.255 1.00 98.69 199 ASN A CA 1
ATOM 1373 C C . ASN A 1 199 ? -1.642 6.625 17.808 1.00 98.69 199 ASN A C 1
ATOM 1375 O O . ASN A 1 199 ? -1.291 6.405 18.959 1.00 98.69 199 ASN A O 1
ATOM 1379 N N . SER A 1 200 ? -2.035 5.675 16.969 1.00 98.50 200 SER A N 1
ATOM 1380 C CA . SER A 1 200 ? -2.056 4.237 17.253 1.00 98.50 200 SER A CA 1
ATOM 1381 C C . SER A 1 200 ? -1.740 3.482 15.966 1.00 98.50 200 SER A C 1
ATOM 1383 O O . SER A 1 200 ? -1.726 4.093 14.900 1.00 98.50 200 SER A O 1
ATOM 1385 N N . ALA A 1 201 ? -1.594 2.159 16.009 1.00 98.62 201 ALA A N 1
ATOM 1386 C CA . ALA A 1 201 ? -1.366 1.340 14.819 1.00 98.62 201 ALA A CA 1
ATOM 1387 C C . ALA A 1 201 ? -2.410 1.567 13.714 1.00 98.62 201 ALA A C 1
ATOM 1389 O O . ALA A 1 201 ? -2.068 1.510 12.534 1.00 98.62 201 ALA A O 1
ATOM 1390 N N . ILE A 1 202 ? -3.652 1.909 14.070 1.00 98.25 202 ILE A N 1
ATOM 1391 C CA . ILE A 1 202 ? -4.719 2.207 13.104 1.00 98.25 202 ILE A CA 1
ATOM 1392 C C . ILE A 1 202 ? -4.909 3.702 12.796 1.00 98.25 202 ILE A C 1
ATOM 1394 O O . ILE A 1 202 ? -5.972 4.098 12.322 1.00 98.25 202 ILE A O 1
ATOM 1398 N N . GLY A 1 203 ? -3.899 4.531 13.061 1.00 98.50 203 GLY A N 1
ATOM 1399 C CA . GLY A 1 203 ? -3.916 5.966 12.783 1.00 98.50 203 GLY A CA 1
ATOM 1400 C C . GLY A 1 203 ? -4.253 6.822 14.003 1.00 98.50 203 GLY A C 1
ATOM 1401 O O . GLY A 1 203 ? -4.409 6.323 15.124 1.00 98.50 203 GLY A O 1
ATOM 1402 N N . ASN A 1 204 ? -4.348 8.132 13.772 1.00 98.44 204 ASN A N 1
ATOM 1403 C CA . ASN A 1 204 ? -4.636 9.137 14.794 1.00 98.44 204 ASN A CA 1
ATOM 1404 C C . ASN A 1 204 ? -6.142 9.344 14.988 1.00 98.44 204 ASN A C 1
ATOM 1406 O O . ASN A 1 204 ? -6.650 9.311 16.106 1.00 98.44 204 ASN A O 1
ATOM 1410 N N . THR A 1 205 ? -6.872 9.543 13.894 1.00 97.00 205 THR A N 1
ATOM 1411 C CA . THR A 1 205 ? -8.302 9.871 13.919 1.00 97.00 205 THR A CA 1
ATOM 1412 C C . THR A 1 205 ? -9.008 9.173 12.770 1.00 97.00 205 THR A C 1
ATOM 1414 O O . THR A 1 205 ? -8.492 9.177 11.658 1.00 97.00 205 THR A O 1
ATOM 1417 N N . GLY A 1 206 ? -10.195 8.621 13.007 1.00 96.25 206 GLY A N 1
ATOM 1418 C CA . GLY A 1 206 ? -10.992 7.964 11.977 1.00 96.25 206 GLY A CA 1
ATOM 1419 C C . GLY A 1 206 ? -11.992 6.965 12.541 1.00 96.25 206 GLY A C 1
ATOM 1420 O O . GLY A 1 206 ? -12.017 6.667 13.737 1.00 96.25 206 GLY A O 1
ATOM 1421 N N . ARG A 1 207 ? -12.834 6.434 11.658 1.00 97.12 207 ARG A N 1
ATOM 1422 C CA . ARG A 1 207 ? -13.773 5.351 11.960 1.00 97.12 207 ARG A CA 1
ATOM 1423 C C . ARG A 1 207 ? -13.204 4.012 11.506 1.00 97.12 207 ARG A C 1
ATOM 1425 O O . ARG A 1 207 ? -12.336 3.951 10.636 1.00 97.12 207 ARG A O 1
ATOM 1432 N N . LEU A 1 208 ? -13.764 2.939 12.050 1.00 97.06 208 LEU A N 1
ATOM 1433 C CA . LEU A 1 208 ? -13.587 1.579 11.548 1.00 97.06 208 LEU A CA 1
ATOM 1434 C C . LEU A 1 208 ? -14.762 1.261 10.628 1.00 97.06 208 LEU A C 1
ATOM 1436 O O . LEU A 1 208 ? -15.885 1.103 11.099 1.00 97.06 208 LEU A O 1
ATOM 1440 N N . VAL A 1 209 ? -14.526 1.202 9.320 1.00 95.31 209 VAL A N 1
ATOM 1441 C CA . VAL A 1 209 ? -15.570 0.931 8.324 1.00 95.31 209 VAL A CA 1
ATOM 1442 C C . VAL A 1 209 ? -15.418 -0.503 7.836 1.00 95.31 209 VAL A C 1
ATOM 1444 O O . VAL A 1 209 ? -14.403 -0.836 7.237 1.00 95.31 209 VAL A O 1
ATOM 1447 N N . LEU A 1 210 ? -16.402 -1.362 8.088 1.00 93.94 210 LEU A N 1
ATOM 1448 C CA . LEU A 1 210 ? -16.276 -2.809 7.895 1.00 93.94 210 LEU A CA 1
ATOM 1449 C C . LEU A 1 210 ? -17.369 -3.353 6.974 1.00 93.94 210 LEU A C 1
ATOM 1451 O O . LEU A 1 210 ? -18.533 -2.983 7.111 1.00 93.94 210 LEU A O 1
ATOM 1455 N N . GLY A 1 211 ? -17.005 -4.265 6.076 1.00 90.00 211 GLY A N 1
ATOM 1456 C CA . GLY A 1 211 ? -17.924 -4.914 5.139 1.00 90.00 211 GLY A CA 1
ATOM 1457 C C . GLY A 1 211 ? -18.197 -4.099 3.873 1.00 90.00 211 GLY A C 1
ATOM 1458 O O . GLY A 1 211 ? -17.651 -3.007 3.669 1.00 90.00 211 GLY A O 1
ATOM 1459 N N . GLN A 1 212 ? -19.025 -4.662 2.994 1.00 86.19 212 GLN A N 1
ATOM 1460 C CA . GLN A 1 212 ? -19.505 -4.069 1.741 1.00 86.19 212 GLN A CA 1
ATOM 1461 C C . GLN A 1 212 ? -20.742 -4.825 1.236 1.00 86.19 212 GLN A C 1
ATOM 1463 O O . GLN A 1 212 ? -21.016 -5.938 1.676 1.00 86.19 212 GLN A O 1
ATOM 1468 N N . GLY A 1 213 ? -21.450 -4.274 0.254 1.00 80.50 213 GLY A N 1
ATOM 1469 C CA . GLY A 1 213 ? -22.566 -4.929 -0.429 1.00 80.50 213 GLY A CA 1
ATOM 1470 C C . GLY A 1 213 ? -22.171 -6.088 -1.359 1.00 80.50 213 GLY A C 1
ATOM 1471 O O . GLY A 1 213 ? -22.531 -6.086 -2.532 1.00 80.50 213 GLY A O 1
ATOM 1472 N N . SER A 1 214 ? -21.398 -7.060 -0.874 1.00 82.62 214 SER A N 1
ATOM 1473 C CA . SER A 1 214 ? -21.003 -8.273 -1.605 1.00 82.62 214 SER A CA 1
ATOM 1474 C C . SER A 1 214 ? -20.960 -9.487 -0.667 1.00 82.62 214 SER A C 1
ATOM 1476 O O . SER A 1 214 ? -21.252 -9.365 0.510 1.00 82.62 214 SER A O 1
ATOM 1478 N N . GLY A 1 215 ? -20.612 -10.684 -1.146 1.00 83.25 215 GLY A N 1
ATOM 1479 C CA . GLY A 1 215 ? -20.492 -11.872 -0.282 1.00 83.25 215 GLY A CA 1
ATOM 1480 C C . GLY A 1 215 ? -19.220 -11.935 0.579 1.00 83.25 215 GLY A C 1
ATOM 1481 O O . GLY A 1 215 ? -19.049 -12.896 1.326 1.00 83.25 215 GLY A O 1
ATOM 1482 N N . THR A 1 216 ? -18.302 -10.973 0.455 1.00 88.94 216 THR A N 1
ATOM 1483 C CA . THR A 1 216 ? -17.008 -10.998 1.155 1.00 88.94 216 THR A CA 1
ATOM 1484 C C . THR A 1 216 ? -17.085 -10.367 2.544 1.00 88.94 216 THR A C 1
ATOM 1486 O O . THR A 1 216 ? -18.054 -9.693 2.880 1.00 88.94 216 THR A O 1
ATOM 1489 N N . VAL A 1 217 ? -16.055 -10.561 3.369 1.00 90.88 217 VAL A N 1
ATOM 1490 C CA . VAL A 1 217 ? -16.075 -10.151 4.781 1.00 90.88 217 VAL A CA 1
ATOM 1491 C C . VAL A 1 217 ? -14.857 -9.293 5.088 1.00 90.88 217 VAL A C 1
ATOM 1493 O O . VAL A 1 217 ? -13.725 -9.739 4.926 1.00 90.88 217 VAL A O 1
ATOM 1496 N N . GLY A 1 218 ? -15.097 -8.077 5.574 1.00 94.56 218 GLY A N 1
ATOM 1497 C CA . GLY A 1 218 ? -14.046 -7.198 6.074 1.00 94.56 218 GLY A CA 1
ATOM 1498 C C . GLY A 1 218 ? -13.849 -7.381 7.574 1.00 94.56 218 GLY A C 1
ATOM 1499 O O . GLY A 1 218 ? -14.809 -7.271 8.338 1.00 94.56 218 GLY A O 1
ATOM 1500 N N . ARG A 1 219 ? -12.615 -7.645 8.007 1.00 96.62 219 ARG A N 1
ATOM 1501 C CA . ARG A 1 219 ? -12.293 -7.925 9.412 1.00 96.62 219 ARG A CA 1
ATOM 1502 C C . ARG A 1 219 ? -11.302 -6.928 9.994 1.00 96.62 219 ARG A C 1
ATOM 1504 O O . ARG A 1 219 ? -10.254 -6.663 9.410 1.00 96.62 219 ARG A O 1
ATOM 1511 N N . PHE A 1 220 ? -11.596 -6.421 11.180 1.00 98.25 220 PHE A N 1
ATOM 1512 C CA . PHE A 1 220 ? -10.594 -5.793 12.025 1.00 98.25 220 PHE A CA 1
ATOM 1513 C C . PHE A 1 220 ? -10.123 -6.804 13.070 1.00 98.25 220 PHE A C 1
ATOM 1515 O O . PHE A 1 220 ? -10.921 -7.298 13.856 1.00 98.25 220 PHE A O 1
ATOM 1522 N N . GLU A 1 221 ? -8.834 -7.119 13.064 1.00 98.62 221 GLU A N 1
ATOM 1523 C CA . GLU A 1 221 ? -8.221 -8.109 13.945 1.00 98.62 221 GLU A CA 1
ATOM 1524 C C . GLU A 1 221 ? -7.371 -7.384 15.000 1.00 98.62 221 GLU A C 1
ATOM 1526 O O . GLU A 1 221 ? -6.301 -6.849 14.705 1.00 98.62 221 GLU A O 1
ATOM 1531 N N . TYR A 1 222 ? -7.841 -7.346 16.242 1.00 98.56 222 TYR A N 1
ATOM 1532 C CA . TYR A 1 222 ? -7.127 -6.720 17.348 1.00 98.56 222 TYR A CA 1
ATOM 1533 C C . TYR A 1 222 ? -6.322 -7.759 18.127 1.00 98.56 222 TYR A C 1
ATOM 1535 O O . TYR A 1 222 ? -6.877 -8.736 18.625 1.00 98.56 222 TYR A O 1
ATOM 1543 N N . SER A 1 223 ? -5.013 -7.547 18.246 1.00 97.88 223 SER A N 1
ATOM 1544 C CA . SER A 1 223 ? -4.093 -8.454 18.950 1.00 97.88 223 SER A CA 1
ATOM 1545 C C . SER A 1 223 ? -3.415 -7.808 20.160 1.00 97.88 223 SER A C 1
ATOM 1547 O O . SER A 1 223 ? -2.367 -8.276 20.598 1.00 97.88 223 SER A O 1
ATOM 1549 N N . GLY A 1 224 ? -3.953 -6.690 20.649 1.00 97.25 224 GLY A N 1
ATOM 1550 C CA . GLY A 1 224 ? -3.439 -6.007 21.832 1.00 97.25 224 GLY A CA 1
ATOM 1551 C C . GLY A 1 224 ? -4.036 -6.526 23.137 1.00 97.25 224 GLY A C 1
ATOM 1552 O O . GLY A 1 224 ? -4.591 -7.624 23.192 1.00 97.25 224 GLY A O 1
ATOM 1553 N N . VAL A 1 225 ? -3.901 -5.706 24.177 1.00 97.19 225 VAL A N 1
ATOM 1554 C CA . VAL A 1 225 ? -4.448 -5.930 25.524 1.00 97.19 225 VAL A CA 1
ATOM 1555 C C . VAL A 1 225 ? -5.778 -5.198 25.708 1.00 97.19 225 VAL A C 1
ATOM 1557 O O . VAL A 1 225 ? -6.184 -4.405 24.863 1.00 97.19 225 VAL A O 1
ATOM 1560 N N . THR A 1 226 ? -6.457 -5.423 26.827 1.00 98.06 226 THR A N 1
ATOM 1561 C CA . THR A 1 226 ? -7.741 -4.794 27.134 1.00 98.06 226 THR A CA 1
ATOM 1562 C C . THR A 1 226 ? -7.657 -3.274 27.022 1.00 98.06 226 THR A C 1
ATOM 1564 O O . THR A 1 226 ? -6.794 -2.636 27.624 1.00 98.06 226 THR A O 1
ATOM 1567 N N . THR A 1 227 ? -8.567 -2.686 26.246 1.00 97.88 227 THR A N 1
ATOM 1568 C CA . THR A 1 227 ? -8.572 -1.248 25.959 1.00 97.88 227 THR A CA 1
ATOM 1569 C C . THR A 1 227 ? -9.984 -0.721 25.700 1.00 97.88 227 THR A C 1
ATOM 1571 O O . THR A 1 227 ? -10.954 -1.471 25.569 1.00 97.88 227 THR A O 1
ATOM 1574 N N . SER A 1 228 ? -10.103 0.600 25.595 1.00 97.94 228 SER A N 1
ATOM 1575 C CA . SER A 1 228 ? -11.304 1.274 25.112 1.00 97.94 228 SER A CA 1
ATOM 1576 C C . SER A 1 228 ? -10.941 2.325 24.071 1.00 97.94 228 SER A C 1
ATOM 1578 O O . SER A 1 228 ? -9.832 2.860 24.072 1.00 97.94 228 SER A O 1
ATOM 1580 N N . THR A 1 229 ? -11.871 2.607 23.167 1.00 98.38 229 THR A N 1
ATOM 1581 C CA . THR A 1 229 ? -11.701 3.619 22.130 1.00 98.38 229 THR A CA 1
ATOM 1582 C C . THR A 1 229 ? -13.016 4.333 21.836 1.00 98.38 229 THR A C 1
ATOM 1584 O O . THR A 1 229 ? -14.084 3.719 21.822 1.00 98.38 229 THR A O 1
ATOM 1587 N N . ASP A 1 230 ? -12.936 5.623 21.534 1.00 98.19 230 ASP A N 1
ATOM 1588 C CA . ASP A 1 230 ? -14.027 6.429 20.986 1.00 98.19 230 ASP A CA 1
ATOM 1589 C C . ASP A 1 230 ? -14.158 6.292 19.456 1.00 98.19 230 ASP A C 1
ATOM 1591 O O . ASP A 1 230 ? -14.873 7.051 18.800 1.00 98.19 230 ASP A O 1
ATOM 1595 N N . ARG A 1 231 ? -13.471 5.339 18.826 1.00 97.69 231 ARG A N 1
ATOM 1596 C CA . ARG A 1 231 ? -13.652 5.118 17.393 1.00 97.69 231 ARG A CA 1
ATOM 1597 C C . ARG A 1 231 ? -15.024 4.529 17.117 1.00 97.69 231 ARG A C 1
ATOM 1599 O O . ARG A 1 231 ? -15.425 3.526 17.697 1.00 97.69 231 ARG A O 1
ATOM 1606 N N . LEU A 1 232 ? -15.748 5.166 16.202 1.00 96.44 232 LEU A N 1
ATOM 1607 C CA . LEU A 1 232 ? -17.024 4.655 15.724 1.00 96.44 232 LEU A CA 1
ATOM 1608 C C . LEU A 1 232 ? -16.775 3.442 14.825 1.00 96.44 232 LEU A C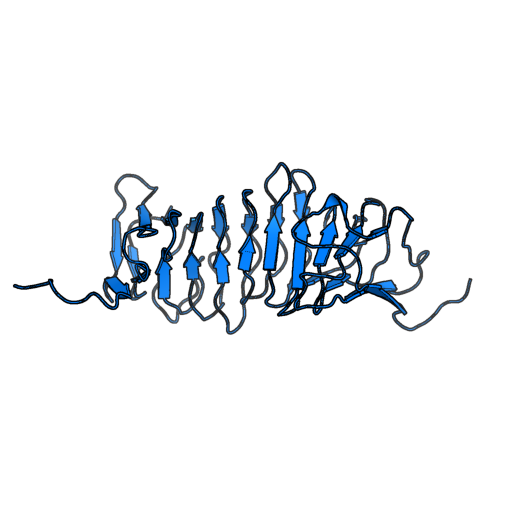 1
ATOM 1610 O O . LEU A 1 232 ? -15.979 3.526 13.885 1.00 96.44 232 LEU A O 1
ATOM 1614 N N . ILE A 1 233 ? -17.524 2.365 15.050 1.00 95.31 233 ILE A N 1
ATOM 1615 C CA . ILE A 1 233 ? -17.635 1.283 14.072 1.00 95.31 233 ILE A CA 1
ATOM 1616 C C . ILE A 1 233 ? -18.802 1.582 13.133 1.00 95.31 233 ILE A C 1
ATOM 1618 O O . ILE A 1 233 ? -19.932 1.802 13.571 1.00 95.31 233 ILE A O 1
ATOM 1622 N N . LEU A 1 234 ? -18.533 1.557 11.832 1.00 92.25 234 LEU A N 1
ATOM 1623 C CA . LEU A 1 234 ? -19.529 1.626 10.776 1.00 92.25 234 LEU A CA 1
ATOM 1624 C C . LEU A 1 234 ? -19.545 0.306 10.001 1.00 92.25 234 LEU A C 1
ATOM 1626 O O . LEU A 1 234 ? -18.655 0.030 9.200 1.00 92.25 234 LEU A O 1
ATOM 1630 N N . MET A 1 235 ? -20.591 -0.483 10.198 1.00 88.69 235 MET A N 1
ATOM 1631 C CA . MET A 1 235 ? -20.842 -1.699 9.430 1.00 88.69 235 MET A CA 1
ATOM 1632 C C . MET A 1 235 ? -21.555 -1.335 8.127 1.00 88.69 235 MET A C 1
ATOM 1634 O O . MET A 1 235 ? -22.632 -0.739 8.167 1.00 88.69 235 MET A O 1
ATOM 1638 N N . ARG A 1 236 ? -20.989 -1.684 6.973 1.00 83.75 236 ARG A N 1
ATOM 1639 C CA . ARG A 1 236 ? -21.622 -1.465 5.669 1.00 83.75 236 ARG A CA 1
ATOM 1640 C C . ARG A 1 236 ? -22.371 -2.714 5.229 1.00 83.75 236 ARG A C 1
ATOM 1642 O O . ARG A 1 236 ? -21.748 -3.738 4.977 1.00 83.75 236 ARG A O 1
ATOM 1649 N N . ASN A 1 237 ? -23.694 -2.604 5.137 1.00 70.88 237 ASN A N 1
ATOM 1650 C CA . ASN A 1 237 ? -24.605 -3.682 4.740 1.00 70.88 237 ASN A CA 1
ATOM 1651 C C . ASN A 1 237 ? -25.584 -3.172 3.672 1.00 70.88 237 ASN A C 1
ATOM 1653 O O . ASN A 1 237 ? -26.797 -3.337 3.777 1.00 70.88 237 ASN A O 1
ATOM 1657 N N . ASP A 1 238 ? -25.056 -2.488 2.666 1.00 66.88 238 ASP A N 1
ATOM 1658 C CA . ASP A 1 238 ? -25.817 -1.722 1.682 1.00 66.88 238 ASP A CA 1
ATOM 1659 C C . ASP A 1 238 ? -26.453 -2.560 0.557 1.00 66.88 238 ASP A C 1
ATOM 1661 O O . ASP A 1 238 ? -27.291 -2.034 -0.175 1.00 66.88 238 ASP A O 1
ATOM 1665 N N . ALA A 1 239 ? -26.142 -3.858 0.437 1.00 63.78 239 ALA A N 1
ATOM 1666 C CA . ALA A 1 239 ? -26.772 -4.743 -0.549 1.00 63.78 239 ALA A CA 1
ATOM 1667 C C . ALA A 1 239 ? -27.815 -5.694 0.062 1.00 63.78 239 ALA A C 1
ATOM 1669 O O . ALA A 1 239 ? -27.542 -6.461 0.988 1.00 63.78 239 ALA A O 1
ATOM 1670 N N . VAL A 1 240 ? -29.015 -5.690 -0.525 1.00 57.50 240 VAL A N 1
ATOM 1671 C CA . VAL A 1 240 ? -30.105 -6.622 -0.207 1.00 57.50 240 VAL A CA 1
ATOM 1672 C C . VAL A 1 240 ? -29.720 -8.038 -0.653 1.00 57.50 240 VAL A C 1
ATOM 1674 O O . VAL A 1 240 ? -29.348 -8.250 -1.802 1.00 57.50 240 VAL A O 1
ATOM 1677 N N . GLY A 1 241 ? -29.828 -9.024 0.243 1.00 60.06 241 GLY A N 1
ATOM 1678 C CA . GLY A 1 241 ? -29.663 -10.451 -0.084 1.00 60.06 241 GLY A CA 1
ATOM 1679 C C . GLY A 1 241 ? -28.222 -10.982 -0.099 1.00 60.06 241 GLY A C 1
ATOM 1680 O O . GLY A 1 241 ? -28.035 -12.195 -0.040 1.00 60.06 241 GLY A O 1
ATOM 1681 N N . THR A 1 242 ? -27.210 -10.112 -0.090 1.00 55.62 242 THR A N 1
ATOM 1682 C CA . THR A 1 242 ? -25.791 -10.477 0.069 1.00 55.62 242 THR A CA 1
ATOM 1683 C C . THR A 1 242 ? -25.115 -9.465 0.988 1.00 55.62 242 THR A C 1
ATOM 1685 O O . THR A 1 242 ? -24.622 -8.435 0.531 1.00 55.62 242 THR A O 1
ATOM 1688 N N . THR A 1 243 ? -25.137 -9.709 2.297 1.00 55.81 243 THR A N 1
ATOM 1689 C CA . THR A 1 243 ? -24.512 -8.791 3.255 1.00 55.81 243 THR A CA 1
ATOM 1690 C C . THR A 1 243 ? -23.076 -9.211 3.508 1.00 55.81 243 THR A C 1
ATOM 1692 O O . THR A 1 243 ? -22.808 -10.215 4.175 1.00 55.81 243 THR A O 1
ATOM 1695 N N . GLY A 1 244 ? -22.143 -8.443 2.958 1.00 61.19 244 GLY A N 1
ATOM 1696 C CA . GLY A 1 244 ? -20.734 -8.607 3.254 1.00 61.19 244 GLY A CA 1
ATOM 1697 C C . GLY A 1 244 ? -20.516 -8.142 4.673 1.00 61.19 244 GLY A C 1
ATOM 1698 O O . GLY A 1 244 ? -20.775 -6.989 5.008 1.00 61.19 244 GLY A O 1
ATOM 1699 N N . ARG A 1 245 ? -20.135 -9.071 5.544 1.00 76.75 245 ARG A N 1
ATOM 1700 C CA . ARG A 1 245 ? -20.167 -8.830 6.986 1.00 76.75 245 ARG A CA 1
ATOM 1701 C C . ARG A 1 245 ? -18.919 -8.072 7.414 1.00 76.75 245 ARG A C 1
ATOM 1703 O O . ARG A 1 245 ? -17.817 -8.352 6.948 1.00 76.75 245 ARG A O 1
ATOM 1710 N N . GLY A 1 246 ? -19.101 -7.122 8.321 1.00 89.06 246 GLY A N 1
ATOM 1711 C CA . GLY A 1 246 ? -18.010 -6.585 9.119 1.00 89.06 246 GLY A CA 1
ATOM 1712 C C . GLY A 1 246 ? -17.781 -7.464 10.345 1.00 89.06 246 GLY A C 1
ATOM 1713 O O . GLY A 1 246 ? -18.748 -7.843 11.004 1.00 89.06 246 GLY A O 1
ATOM 1714 N N . ILE A 1 247 ? -16.526 -7.789 10.652 1.00 92.50 247 ILE A N 1
ATOM 1715 C CA . ILE A 1 247 ? -16.150 -8.528 11.866 1.00 92.50 247 ILE A CA 1
ATOM 1716 C C . ILE A 1 247 ? -15.089 -7.741 12.633 1.00 92.50 247 ILE A C 1
ATOM 1718 O O . ILE A 1 247 ? -14.186 -7.159 12.035 1.00 92.50 247 ILE A O 1
ATOM 1722 N N . VAL A 1 248 ? -15.201 -7.742 13.959 1.00 95.62 248 VAL A N 1
ATOM 1723 C CA . VAL A 1 248 ? -14.121 -7.356 14.869 1.00 95.62 248 VAL A CA 1
ATOM 1724 C C . VAL A 1 248 ? -13.708 -8.606 15.635 1.00 95.62 248 VAL A C 1
ATOM 1726 O O . VAL A 1 248 ? -14.507 -9.143 16.397 1.00 95.62 248 VAL A O 1
ATOM 1729 N N . ASP A 1 249 ? -12.477 -9.059 15.424 1.00 96.88 249 ASP A N 1
ATOM 1730 C CA . ASP A 1 249 ? -11.902 -10.230 16.080 1.00 96.88 249 ASP A CA 1
ATOM 1731 C C . ASP A 1 249 ? -10.916 -9.782 17.160 1.00 96.88 249 ASP A C 1
ATOM 1733 O O . ASP A 1 249 ? -9.955 -9.067 16.873 1.00 96.88 249 ASP A O 1
ATOM 1737 N N . ILE A 1 250 ? -11.130 -10.225 18.401 1.00 97.62 250 ILE A N 1
ATOM 1738 C CA . ILE A 1 250 ? -10.164 -10.057 19.492 1.00 97.62 250 ILE A CA 1
ATOM 1739 C C . ILE A 1 250 ? -9.327 -11.330 19.560 1.00 97.62 250 ILE A C 1
ATOM 1741 O O . ILE A 1 250 ? -9.811 -12.387 19.959 1.00 97.62 250 ILE A O 1
ATOM 1745 N N . LEU A 1 251 ? -8.081 -11.240 19.102 1.00 97.25 251 LEU A N 1
ATOM 1746 C CA . LEU A 1 251 ? -7.206 -12.398 18.923 1.00 97.25 251 LEU A CA 1
ATOM 1747 C C . LEU A 1 251 ? -6.490 -12.816 20.211 1.00 97.25 251 LEU A C 1
ATOM 1749 O O . LEU A 1 251 ? -6.054 -13.962 20.321 1.00 97.25 251 LEU A O 1
ATOM 1753 N N . THR A 1 252 ? -6.354 -11.904 21.174 1.00 95.19 252 THR A N 1
ATOM 1754 C CA . THR A 1 252 ? -5.708 -12.181 22.460 1.00 95.19 252 THR A CA 1
ATOM 1755 C C . THR A 1 252 ? -6.738 -12.711 23.453 1.00 95.19 252 THR A C 1
ATOM 1757 O O . THR A 1 252 ? -7.706 -12.029 23.790 1.00 95.19 252 THR A O 1
ATOM 1760 N N . ALA A 1 253 ? -6.544 -13.944 23.922 1.00 95.12 253 ALA A N 1
ATOM 1761 C CA . ALA A 1 253 ? -7.471 -14.588 24.847 1.00 95.12 253 ALA A CA 1
ATOM 1762 C C . ALA A 1 253 ? -7.563 -13.829 26.181 1.00 95.12 253 ALA A C 1
ATOM 1764 O O . ALA A 1 253 ? -6.546 -13.476 26.767 1.00 95.12 253 ALA A O 1
ATOM 1765 N N . GLY A 1 254 ? -8.789 -13.630 26.673 1.00 95.19 254 GLY A N 1
ATOM 1766 C CA . GLY A 1 254 ? -9.053 -12.929 27.934 1.00 95.19 254 GLY A CA 1
ATOM 1767 C C . GLY A 1 254 ? -9.087 -11.403 27.825 1.00 95.19 254 GLY A C 1
ATOM 1768 O O . GLY A 1 254 ? -9.465 -10.749 28.793 1.00 95.19 254 GLY A O 1
ATOM 1769 N N . GLU A 1 255 ? -8.762 -10.837 26.662 1.00 98.00 255 GLU A N 1
ATOM 1770 C CA . GLU A 1 255 ? -8.773 -9.391 26.455 1.00 98.00 255 GLU A CA 1
ATOM 1771 C C . GLU A 1 255 ? -10.122 -8.891 25.928 1.00 98.00 255 GLU A C 1
ATOM 1773 O O . GLU A 1 255 ? -10.877 -9.618 25.283 1.00 98.00 255 GLU A O 1
ATOM 1778 N N . THR A 1 256 ? -10.437 -7.624 26.203 1.00 96.56 256 THR A N 1
ATOM 1779 C CA . THR A 1 256 ? -11.677 -6.969 25.755 1.00 96.56 256 THR A CA 1
ATOM 1780 C C . THR A 1 256 ? -11.394 -5.612 25.119 1.00 96.56 256 THR A C 1
ATOM 1782 O O . THR A 1 256 ? -10.544 -4.859 25.584 1.00 96.56 256 THR A O 1
ATOM 1785 N N . VAL A 1 257 ? -12.151 -5.254 24.081 1.00 97.25 257 VAL A N 1
ATOM 1786 C CA . VAL A 1 257 ? -12.141 -3.903 23.502 1.00 97.25 257 VAL A 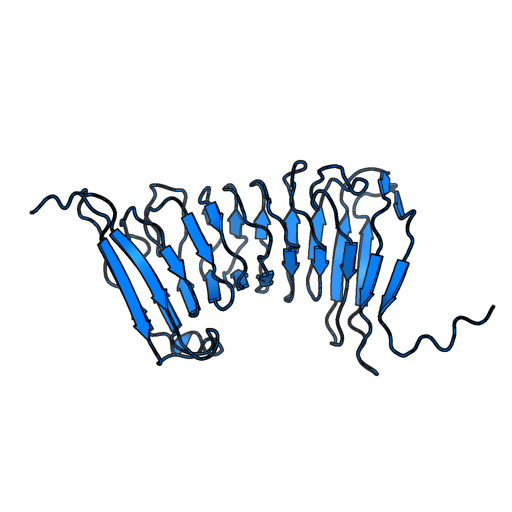CA 1
ATOM 1787 C C . VAL A 1 257 ? -13.515 -3.272 23.663 1.00 97.25 257 VAL A C 1
ATOM 1789 O O . VAL A 1 257 ? -14.515 -3.837 23.224 1.00 97.25 257 VAL A O 1
ATOM 1792 N N . VAL A 1 258 ? -13.561 -2.082 24.259 1.00 97.06 258 VAL A N 1
ATOM 1793 C CA . VAL A 1 258 ? -14.801 -1.314 24.433 1.00 97.06 258 VAL A CA 1
ATOM 1794 C C . VAL A 1 258 ? -14.850 -0.146 23.450 1.00 97.06 258 VAL A C 1
ATOM 1796 O O . VAL A 1 258 ? -13.996 0.736 23.485 1.00 97.06 258 VAL A O 1
ATOM 1799 N N . PHE A 1 259 ? -15.881 -0.103 22.604 1.00 96.81 259 PHE A N 1
ATOM 1800 C CA . PHE A 1 259 ? -16.136 1.007 21.679 1.00 96.81 259 PHE A CA 1
ATOM 1801 C C . PHE A 1 259 ? -17.151 1.979 22.285 1.00 96.81 259 PHE A C 1
ATOM 1803 O O . PHE A 1 259 ? -18.352 1.707 22.293 1.00 96.81 259 PHE A O 1
ATOM 1810 N N . THR A 1 260 ? -16.689 3.122 22.792 1.00 97.81 260 THR A N 1
ATOM 1811 C CA . THR A 1 260 ? -17.528 4.072 23.546 1.00 97.81 260 THR A CA 1
ATOM 1812 C C . THR A 1 260 ? -18.415 4.940 22.653 1.00 97.81 260 THR A C 1
ATOM 1814 O O . THR A 1 260 ? -19.486 5.353 23.085 1.00 97.81 260 THR A O 1
ATOM 1817 N N . ASN A 1 261 ? -18.039 5.140 21.383 1.00 95.44 261 ASN A N 1
ATOM 1818 C CA . ASN A 1 261 ? -18.890 5.792 20.374 1.00 95.44 261 ASN A CA 1
ATOM 1819 C C . ASN A 1 261 ? -19.826 4.814 19.633 1.00 95.44 261 ASN A C 1
ATOM 1821 O O . ASN A 1 261 ? -20.570 5.222 18.735 1.00 95.44 261 ASN A O 1
ATOM 1825 N N . GLY A 1 262 ? -19.816 3.537 20.030 1.00 90.69 262 GLY A N 1
ATOM 1826 C CA . GLY A 1 262 ? -20.759 2.515 19.591 1.00 90.69 262 GLY A CA 1
ATOM 1827 C C . GLY A 1 262 ? -20.549 1.987 18.169 1.00 90.69 262 GLY A C 1
ATOM 1828 O O . GLY A 1 262 ? -19.510 2.177 17.530 1.00 90.69 262 GLY A O 1
ATOM 1829 N N . VAL A 1 263 ? -21.580 1.292 17.685 1.00 91.12 263 VAL A N 1
ATOM 1830 C CA . VAL A 1 263 ? -21.642 0.651 16.367 1.00 91.12 263 VAL A CA 1
ATOM 1831 C C . VAL A 1 263 ? -22.840 1.211 15.605 1.00 91.12 263 VAL A C 1
ATOM 1833 O O . VAL A 1 263 ? -23.939 1.300 16.147 1.00 91.12 263 VAL A O 1
ATOM 1836 N N . ARG A 1 264 ? -22.644 1.571 14.335 1.00 88.50 264 ARG A N 1
ATOM 1837 C CA . ARG A 1 264 ? -23.712 1.975 13.410 1.00 88.50 264 ARG A CA 1
ATOM 1838 C C . ARG A 1 264 ? -23.714 1.076 12.186 1.00 88.50 264 ARG A C 1
ATOM 1840 O O . ARG A 1 264 ? -22.661 0.627 11.741 1.00 88.50 264 ARG A O 1
ATOM 1847 N N . THR A 1 265 ? -24.884 0.871 11.600 1.00 82.00 265 THR A N 1
ATOM 1848 C CA . THR A 1 265 ? -25.031 0.231 10.293 1.00 82.00 265 THR A CA 1
ATOM 1849 C C . THR A 1 265 ? -25.314 1.299 9.240 1.00 82.00 265 THR A C 1
ATOM 1851 O O . THR A 1 265 ? -26.174 2.159 9.428 1.00 82.00 265 THR A O 1
ATOM 1854 N N . ASN A 1 266 ? -24.591 1.268 8.118 1.00 67.56 266 ASN A N 1
ATOM 1855 C CA . ASN A 1 266 ? -25.103 1.861 6.891 1.00 67.56 266 ASN A CA 1
ATOM 1856 C C . ASN A 1 266 ? -26.099 0.832 6.343 1.00 67.56 266 ASN A C 1
ATOM 1858 O O . ASN A 1 266 ? -25.768 -0.308 6.041 1.00 67.56 266 ASN A O 1
ATOM 1862 N N . SER A 1 267 ? -27.376 1.158 6.381 1.00 55.72 267 SER A N 1
ATOM 1863 C CA . SER A 1 267 ? -28.368 0.431 5.609 1.00 55.72 267 SER A CA 1
ATOM 1864 C C . SER A 1 267 ? -29.486 1.411 5.322 1.00 55.72 267 SER A C 1
ATOM 1866 O O . SER A 1 267 ? -29.880 2.184 6.194 1.00 55.72 267 SER A O 1
ATOM 1868 N N . SER A 1 268 ? -30.014 1.367 4.108 1.00 48.56 268 SER A N 1
ATOM 1869 C CA . SER A 1 268 ? -31.329 1.921 3.785 1.00 48.56 268 SER A CA 1
ATOM 1870 C C . SER A 1 268 ? -32.470 1.146 4.470 1.00 48.56 268 SER A C 1
ATOM 1872 O O . SER A 1 268 ? -33.630 1.492 4.291 1.00 48.56 268 SER A O 1
ATOM 1874 N N . ALA A 1 269 ? -32.142 0.117 5.262 1.00 46.19 269 ALA A N 1
ATOM 1875 C CA . ALA A 1 269 ? -33.047 -0.782 5.964 1.00 46.19 269 ALA A CA 1
ATOM 1876 C C . ALA A 1 269 ? -32.965 -0.619 7.495 1.00 46.19 269 ALA A C 1
ATOM 1878 O O . ALA A 1 269 ? -33.060 -1.603 8.229 1.00 46.19 269 ALA A O 1
ATOM 1879 N N . ILE A 1 270 ? -32.812 0.616 8.000 1.00 45.94 270 ILE A N 1
ATOM 1880 C CA . ILE A 1 270 ? -33.191 0.918 9.391 1.00 45.94 270 ILE A CA 1
ATOM 1881 C C . ILE A 1 270 ? -34.717 1.001 9.431 1.00 45.94 270 ILE A C 1
ATOM 1883 O O . ILE A 1 270 ? -35.308 2.065 9.554 1.00 45.94 270 ILE A O 1
ATOM 1887 N N . ASP A 1 271 ? -35.346 -0.152 9.272 1.00 41.69 271 ASP A N 1
ATOM 1888 C CA . ASP A 1 271 ? -36.703 -0.384 9.717 1.00 41.69 271 ASP A CA 1
ATOM 1889 C C . ASP A 1 271 ? -36.639 -1.740 10.413 1.00 41.69 271 ASP A C 1
ATOM 1891 O O . ASP A 1 271 ? -36.387 -2.756 9.764 1.00 41.69 271 ASP A O 1
ATOM 1895 N N . ARG A 1 272 ? -36.781 -1.728 11.746 1.00 44.56 272 ARG A N 1
ATOM 1896 C CA . ARG A 1 272 ? -36.573 -2.827 12.721 1.00 44.56 272 ARG A CA 1
ATOM 1897 C C . ARG A 1 272 ? -35.260 -2.807 13.514 1.00 44.56 272 ARG A C 1
ATOM 1899 O O . ARG A 1 272 ? -34.516 -3.783 13.555 1.00 44.56 272 ARG A O 1
ATOM 1906 N N . VAL A 1 273 ? -35.090 -1.757 14.308 1.00 38.19 273 VAL A N 1
ATOM 1907 C CA . VAL A 1 273 ? -34.833 -1.973 15.740 1.00 38.19 273 VAL A CA 1
ATOM 1908 C C . VAL A 1 273 ? -35.997 -1.306 16.465 1.00 38.19 273 VAL A C 1
ATOM 1910 O O . VAL A 1 273 ? -35.972 -0.106 16.713 1.00 38.19 273 VAL A O 1
ATOM 1913 N N . ALA A 1 274 ? -37.076 -2.068 16.651 1.00 30.81 274 ALA A N 1
ATOM 1914 C CA . ALA A 1 274 ? -38.134 -1.707 17.586 1.00 30.81 274 ALA A CA 1
ATOM 1915 C C . ALA A 1 274 ? -37.738 -2.240 18.970 1.00 30.81 274 ALA A C 1
ATOM 1917 O O . ALA A 1 274 ? -37.098 -3.291 19.041 1.00 30.81 274 ALA A O 1
ATOM 1918 N N . GLU A 1 275 ? -38.094 -1.440 19.975 1.00 35.91 275 GLU A N 1
ATOM 1919 C CA . GLU A 1 275 ? -37.894 -1.559 21.431 1.00 35.91 275 GLU A CA 1
ATOM 1920 C C . GLU A 1 275 ? -37.800 -2.975 22.016 1.00 35.91 275 GLU A C 1
ATOM 1922 O O . GLU A 1 275 ? -38.607 -3.856 21.636 1.00 35.91 275 GLU A O 1
#

Sequence (275 aa):
GGSTTGSITINFNATSGNRSNDASANVMNGLISDGLCAGVSVAITGSGGGQLGVWRLNNNNNSYTGNTSVTTGTLIFTSIADAGVNSAIGAGNGLTVGSSSHVKYVGGTAATDRAITGNGLFYNNGSGALTLNGTVAAGLTFRGNQSFIVNGLISGNSGISRTDGGTVFLNNDNNSFVGDLSISDGAFRAGTLFNNGTNSAIGNTGRLVLGQGSGTVGRFEYSGVTTSTDRLILMRNDAVGTTGRGIVDILTAGETVVFTNGVRTNSSAIDRVAE